Protein AF-A0A1Y1BSV7-F1 (afdb_monomer_lite)

Foldseek 3Di:
DLCVVFWDWAPWDDPDQQKIWTWIWGQDPVRDTWIFTWMDNPFKIWTFTDDPDVPPFAWAKGWIWIAGPLLQTFIKIKTKHKDQPDDQQWFWKFKAWQNRTLDTDGCVPQDCPDDDQFLDDPPDTDDPDDPVRVVVSNVPTGMGMDMGMDTDDPSSLVSLVVQDLPIQMWMWTGRPNGIDIGDSVRRNVRSNRSVSNNVVNVRSCVSSPDPDD

pLDDT: mean 82.7, std 18.07, range [36.09, 98.5]

Structure (mmCIF, N/CA/C/O backbone):
data_AF-A0A1Y1BSV7-F1
#
_entry.id   AF-A0A1Y1BSV7-F1
#
loop_
_atom_site.group_PDB
_atom_site.id
_atom_site.type_symbol
_atom_site.label_atom_id
_atom_site.label_alt_id
_atom_site.label_comp_id
_atom_site.label_asym_id
_atom_site.label_entity_id
_atom_site.label_seq_id
_atom_site.pdbx_PDB_ins_code
_atom_site.Cartn_x
_atom_site.Cartn_y
_atom_site.Cartn_z
_atom_site.occupancy
_atom_site.B_iso_or_equiv
_atom_site.auth_seq_id
_atom_site.auth_comp_id
_atom_site.auth_asym_id
_atom_site.auth_atom_id
_atom_site.pdbx_PDB_model_num
ATOM 1 N N . MET A 1 1 ? 16.080 -4.863 -21.102 1.00 67.88 1 MET A N 1
ATOM 2 C CA . MET A 1 1 ? 15.504 -4.634 -19.756 1.00 67.88 1 MET A CA 1
ATOM 3 C C . MET A 1 1 ? 14.123 -5.270 -19.684 1.00 67.88 1 MET A C 1
ATOM 5 O O . MET A 1 1 ? 13.277 -4.910 -20.490 1.00 67.88 1 MET A O 1
ATOM 9 N N . ALA A 1 2 ? 13.897 -6.235 -18.787 1.00 83.25 2 ALA A N 1
ATOM 10 C CA . ALA A 1 2 ? 12.604 -6.921 -18.652 1.00 83.25 2 ALA A CA 1
ATOM 11 C C . ALA A 1 2 ? 11.462 -5.963 -18.255 1.00 83.25 2 ALA A C 1
ATOM 13 O O . ALA A 1 2 ? 10.362 -6.080 -18.784 1.00 83.25 2 ALA A O 1
ATOM 14 N N . LEU A 1 3 ? 11.756 -4.943 -17.442 1.00 85.75 3 LEU A N 1
ATOM 15 C CA . LEU A 1 3 ? 10.797 -3.910 -17.038 1.00 85.75 3 LEU A CA 1
ATOM 16 C C . LEU A 1 3 ? 10.205 -3.130 -18.226 1.00 85.75 3 LEU A C 1
ATOM 18 O O . LEU A 1 3 ? 8.995 -2.948 -18.302 1.00 85.75 3 LEU A O 1
ATOM 22 N N . ALA A 1 4 ? 11.030 -2.753 -19.209 1.00 87.25 4 ALA A N 1
ATOM 23 C CA . ALA A 1 4 ? 10.582 -2.035 -20.409 1.00 87.25 4 ALA A CA 1
ATOM 24 C C . ALA A 1 4 ? 9.622 -2.853 -21.298 1.00 87.25 4 ALA A C 1
ATOM 26 O O . ALA A 1 4 ? 8.981 -2.296 -22.185 1.00 87.25 4 ALA A O 1
ATOM 27 N N . LYS A 1 5 ? 9.515 -4.175 -21.080 1.00 87.38 5 LYS A N 1
ATOM 28 C CA . LYS A 1 5 ? 8.542 -5.027 -21.781 1.00 87.38 5 LYS A CA 1
ATOM 29 C C . LYS A 1 5 ? 7.132 -4.900 -21.208 1.00 87.38 5 LYS A C 1
ATOM 31 O O . LYS A 1 5 ? 6.176 -5.168 -21.927 1.00 87.38 5 LYS A O 1
ATOM 36 N N . VAL A 1 6 ? 7.012 -4.537 -19.931 1.00 90.25 6 VAL A N 1
ATOM 37 C CA . VAL A 1 6 ? 5.733 -4.535 -19.204 1.00 90.25 6 VAL A CA 1
ATOM 38 C C . VAL A 1 6 ? 5.308 -3.155 -18.732 1.00 90.25 6 VAL A C 1
ATOM 40 O O . VAL A 1 6 ? 4.131 -2.980 -18.453 1.00 90.25 6 VAL A O 1
ATOM 43 N N . MET A 1 7 ? 6.222 -2.183 -18.682 1.00 93.31 7 MET A N 1
ATOM 44 C CA . MET A 1 7 ? 5.966 -0.820 -18.226 1.00 93.31 7 MET A CA 1
ATOM 45 C C . MET A 1 7 ? 6.265 0.192 -19.334 1.00 93.31 7 MET A C 1
ATOM 47 O O . MET A 1 7 ? 7.367 0.220 -19.884 1.00 93.31 7 MET A O 1
ATOM 51 N N . LYS A 1 8 ? 5.299 1.069 -19.611 1.00 94.38 8 LYS A N 1
ATOM 52 C CA . LYS A 1 8 ? 5.487 2.289 -20.403 1.00 94.38 8 LYS A CA 1
ATOM 53 C C . LYS A 1 8 ? 5.420 3.503 -19.494 1.00 94.38 8 LYS A C 1
ATOM 55 O O . LYS A 1 8 ? 4.577 3.565 -18.604 1.00 94.38 8 LYS A O 1
ATOM 60 N N . THR A 1 9 ? 6.286 4.477 -19.739 1.00 94.38 9 THR A N 1
ATOM 61 C CA . THR A 1 9 ? 6.304 5.737 -18.995 1.00 94.38 9 THR A CA 1
ATOM 62 C C . THR A 1 9 ? 5.713 6.861 -19.839 1.00 94.38 9 THR A C 1
ATOM 64 O O . THR A 1 9 ? 5.871 6.911 -21.059 1.00 94.38 9 THR A O 1
ATOM 67 N N . SER A 1 10 ? 4.994 7.770 -19.192 1.00 95.81 10 SER A N 1
ATOM 68 C CA . SER A 1 10 ? 4.472 8.989 -19.810 1.00 95.81 10 SER A CA 1
ATOM 69 C C . SER A 1 10 ? 4.395 10.111 -18.774 1.00 95.81 10 SER A C 1
ATOM 71 O O . SER A 1 10 ? 4.584 9.868 -17.586 1.00 95.81 10 SER A O 1
ATOM 73 N N . ARG A 1 11 ? 4.127 11.352 -19.205 1.00 93.25 11 ARG A N 1
ATOM 74 C CA . ARG A 1 11 ? 3.992 12.521 -18.305 1.00 93.25 11 ARG A CA 1
ATOM 75 C C . ARG A 1 11 ? 5.188 12.704 -17.355 1.00 93.25 11 ARG A C 1
ATOM 77 O O . ARG A 1 11 ? 5.009 13.013 -16.182 1.00 93.25 11 ARG A O 1
ATOM 84 N N . VAL A 1 12 ? 6.392 12.479 -17.874 1.00 95.94 12 VAL A N 1
ATOM 85 C CA . VAL A 1 12 ? 7.642 12.565 -17.115 1.00 95.94 12 VAL A CA 1
ATOM 86 C C . VAL A 1 12 ? 7.894 14.009 -16.683 1.00 95.94 12 VAL A C 1
ATOM 88 O O . VAL A 1 12 ? 7.791 14.931 -17.493 1.00 95.94 12 VAL A O 1
ATOM 91 N N . LYS A 1 13 ? 8.226 14.198 -15.408 1.00 95.12 13 LYS A N 1
ATOM 92 C CA . LYS A 1 13 ? 8.511 15.487 -14.789 1.00 95.12 13 LYS A CA 1
ATOM 93 C C . LYS A 1 13 ? 9.695 15.350 -13.836 1.00 95.12 13 LYS A C 1
ATOM 95 O O . LYS A 1 13 ? 9.599 14.656 -12.829 1.00 95.12 13 LYS A O 1
ATOM 100 N N . ASP A 1 14 ? 10.778 16.062 -14.124 1.00 94.06 14 ASP A N 1
ATOM 101 C CA . ASP A 1 14 ? 11.870 16.250 -13.169 1.00 94.06 14 ASP A CA 1
ATOM 102 C C . ASP A 1 14 ? 11.377 17.123 -12.002 1.00 94.06 14 ASP A C 1
ATOM 104 O O . ASP A 1 14 ? 10.794 18.195 -12.211 1.00 94.06 14 ASP A O 1
ATOM 108 N N . VAL A 1 15 ? 11.556 16.639 -10.774 1.00 91.31 15 VAL A N 1
ATOM 109 C CA . VAL A 1 15 ? 11.199 17.364 -9.544 1.00 91.31 15 VAL A CA 1
ATOM 110 C C . VAL A 1 15 ? 12.434 17.815 -8.752 1.00 91.31 15 VAL A C 1
ATOM 112 O O . VAL A 1 15 ? 12.301 18.351 -7.651 1.00 91.31 15 VAL A O 1
ATOM 115 N N . GLY A 1 16 ? 13.625 17.667 -9.338 1.00 90.50 16 GLY A N 1
ATOM 116 C CA . GLY A 1 16 ? 14.914 18.059 -8.785 1.00 90.50 16 GLY A CA 1
ATOM 117 C C . GLY A 1 16 ? 15.576 16.961 -7.950 1.00 90.50 16 GLY A C 1
ATOM 118 O O . GLY A 1 16 ? 14.964 15.961 -7.583 1.00 90.50 16 GLY A O 1
ATOM 119 N N . ARG A 1 17 ? 16.862 17.162 -7.624 1.00 90.38 17 ARG A N 1
ATOM 120 C CA . ARG A 1 17 ? 17.681 16.248 -6.792 1.00 90.38 17 ARG A CA 1
ATOM 121 C C . ARG A 1 17 ? 17.742 14.805 -7.317 1.00 90.38 17 ARG A C 1
ATOM 123 O O . ARG A 1 17 ? 17.808 13.869 -6.531 1.00 90.38 17 ARG A O 1
ATOM 130 N N . GLY A 1 18 ? 17.691 14.630 -8.638 1.00 90.06 18 GLY A N 1
ATOM 131 C CA . GLY A 1 18 ? 17.678 13.305 -9.266 1.00 90.06 18 GLY A CA 1
ATOM 132 C C . GLY A 1 18 ? 16.345 12.563 -9.139 1.00 90.06 18 GLY A C 1
ATOM 133 O O . GLY A 1 18 ? 16.272 11.395 -9.499 1.00 90.06 18 GLY A O 1
ATOM 134 N N . THR A 1 19 ? 15.287 13.220 -8.650 1.00 91.44 19 THR A N 1
ATOM 135 C CA . THR A 1 19 ? 13.955 12.625 -8.539 1.00 91.44 19 THR A CA 1
ATOM 136 C C . THR A 1 19 ? 13.099 12.968 -9.757 1.00 91.44 19 THR A C 1
ATOM 138 O O . THR A 1 19 ? 13.031 14.118 -10.186 1.00 91.44 19 THR A O 1
ATOM 141 N N . THR A 1 20 ? 12.401 11.975 -10.299 1.00 94.50 20 THR A N 1
ATOM 142 C CA . THR A 1 20 ? 11.507 12.113 -11.453 1.00 94.50 20 THR A CA 1
ATOM 143 C C . THR A 1 20 ? 10.141 11.515 -11.144 1.00 94.50 20 THR A C 1
ATOM 145 O O . THR A 1 20 ? 10.047 10.347 -10.773 1.00 94.50 20 THR A O 1
ATOM 148 N N . ASP A 1 21 ? 9.081 12.289 -11.357 1.00 93.56 21 ASP A N 1
ATOM 149 C CA . ASP A 1 21 ? 7.699 11.810 -11.316 1.00 93.56 21 ASP A CA 1
ATOM 150 C C . ASP A 1 21 ? 7.235 11.446 -12.735 1.00 93.56 21 ASP A C 1
ATOM 152 O O . ASP A 1 21 ? 7.573 12.124 -13.706 1.00 93.56 21 ASP A O 1
ATOM 156 N N . PHE A 1 22 ? 6.452 10.381 -12.886 1.00 94.94 22 PHE A N 1
ATOM 157 C CA . PHE A 1 22 ? 5.874 9.977 -14.168 1.00 94.94 22 PHE A CA 1
ATOM 158 C C . PHE A 1 22 ? 4.623 9.115 -13.975 1.00 94.94 22 PHE A C 1
ATOM 160 O O . PHE A 1 22 ? 4.323 8.637 -12.885 1.00 94.94 22 PHE A O 1
ATOM 167 N N . LEU A 1 23 ? 3.862 8.920 -15.047 1.00 94.50 23 LEU A N 1
ATOM 168 C CA . LEU A 1 23 ? 2.791 7.931 -15.108 1.00 94.50 23 LEU A CA 1
ATOM 169 C C . LEU A 1 23 ? 3.362 6.629 -15.676 1.00 94.50 23 LEU A C 1
ATOM 171 O O . LEU A 1 23 ? 3.856 6.617 -16.807 1.00 94.50 23 LEU A O 1
ATOM 175 N N . ALA A 1 24 ? 3.289 5.554 -14.898 1.00 94.62 24 ALA A N 1
ATOM 176 C CA . ALA A 1 24 ? 3.627 4.205 -15.322 1.00 94.62 24 ALA A CA 1
ATOM 177 C C . ALA A 1 24 ? 2.352 3.467 -15.739 1.00 94.62 24 ALA A C 1
ATOM 179 O O . ALA A 1 24 ? 1.442 3.291 -14.931 1.00 94.62 24 ALA A O 1
ATOM 180 N N . THR A 1 25 ? 2.299 3.019 -16.988 1.00 94.81 25 THR A N 1
ATOM 181 C CA . THR A 1 25 ? 1.230 2.159 -17.501 1.00 94.81 25 THR A CA 1
ATOM 182 C C . THR A 1 25 ? 1.790 0.764 -17.706 1.00 94.81 25 THR A C 1
ATOM 184 O O . THR A 1 25 ? 2.726 0.571 -18.488 1.00 94.81 25 THR A O 1
ATOM 187 N N . PHE A 1 26 ? 1.206 -0.208 -17.016 1.00 93.06 26 PHE A N 1
ATOM 188 C CA . PHE A 1 26 ? 1.542 -1.612 -17.155 1.00 93.06 26 PHE A CA 1
ATOM 189 C C . PHE A 1 26 ? 0.542 -2.317 -18.061 1.00 93.06 26 PHE A C 1
ATOM 191 O O . PHE A 1 26 ? -0.668 -2.124 -17.936 1.00 93.06 26 PHE A O 1
ATOM 198 N N . HIS A 1 27 ? 1.057 -3.154 -18.955 1.00 86.38 27 HIS A N 1
ATOM 199 C CA . HIS A 1 27 ? 0.239 -4.026 -19.788 1.00 86.38 27 HIS A CA 1
ATOM 200 C C . HIS A 1 27 ? 0.304 -5.439 -19.215 1.00 86.38 27 HIS A C 1
ATOM 202 O O . HIS A 1 27 ? 1.364 -6.070 -19.222 1.00 86.38 27 HIS A O 1
ATOM 208 N N . ASP A 1 28 ? -0.817 -5.931 -18.690 1.00 73.94 28 ASP A N 1
ATOM 209 C CA . ASP A 1 28 ? -0.912 -7.337 -18.313 1.00 73.94 28 ASP A CA 1
ATOM 210 C C . ASP A 1 28 ? -1.061 -8.240 -19.556 1.00 73.94 28 ASP A C 1
ATOM 212 O O . ASP A 1 28 ? -1.258 -7.779 -20.682 1.00 73.94 28 ASP A O 1
ATOM 216 N N . LEU A 1 29 ? -0.997 -9.560 -19.354 1.00 59.72 29 LEU A N 1
ATOM 217 C CA . LEU A 1 29 ? -1.187 -10.550 -20.427 1.00 59.72 29 LEU A CA 1
ATOM 218 C C . LEU A 1 29 ? -2.594 -10.511 -21.054 1.00 59.72 29 LEU A C 1
ATOM 220 O O . LEU A 1 29 ? -2.818 -11.126 -22.093 1.00 59.72 29 LEU A O 1
ATOM 224 N N . LYS A 1 30 ? -3.548 -9.824 -20.418 1.00 73.38 30 LYS A N 1
ATOM 225 C CA . LYS A 1 30 ? -4.936 -9.680 -20.863 1.00 73.38 30 LYS A CA 1
ATOM 226 C C . LYS A 1 30 ? -5.195 -8.316 -21.520 1.00 73.38 30 LYS A C 1
ATOM 228 O O . LYS A 1 30 ? -6.351 -7.996 -21.778 1.00 73.38 30 LYS A O 1
ATOM 233 N N . ASN A 1 31 ? -4.152 -7.526 -21.804 1.00 67.19 31 ASN A N 1
ATOM 234 C CA . ASN A 1 31 ? -4.232 -6.164 -22.348 1.00 67.19 31 ASN A CA 1
ATOM 235 C C . ASN A 1 31 ? -5.046 -5.176 -21.490 1.00 67.19 31 ASN A C 1
ATOM 237 O O . ASN A 1 31 ? -5.561 -4.179 -21.999 1.00 67.19 31 ASN A O 1
ATOM 241 N N . THR A 1 32 ? -5.150 -5.417 -20.184 1.00 81.06 32 THR A N 1
ATOM 242 C CA . THR A 1 32 ? -5.706 -4.441 -19.246 1.00 81.06 32 THR A CA 1
ATOM 243 C C . THR A 1 32 ? -4.605 -3.464 -18.854 1.00 81.06 32 THR A C 1
ATOM 245 O O . THR A 1 32 ? -3.539 -3.872 -18.393 1.00 81.06 32 THR A O 1
ATOM 248 N N . ASN A 1 33 ? -4.862 -2.167 -19.028 1.00 89.06 33 ASN A N 1
ATOM 249 C CA . ASN A 1 33 ? -3.944 -1.130 -18.569 1.00 89.06 33 ASN A CA 1
ATOM 250 C C . ASN A 1 33 ? -4.069 -0.972 -17.050 1.00 89.06 33 ASN A C 1
ATOM 252 O O . ASN A 1 33 ? -5.143 -0.646 -16.531 1.00 89.06 33 ASN A O 1
ATOM 256 N N . LEU A 1 34 ? -2.964 -1.194 -16.344 1.00 92.25 34 LEU A N 1
ATOM 257 C CA . LEU A 1 34 ? -2.826 -0.867 -14.930 1.00 92.25 34 LEU A CA 1
ATOM 258 C C . LEU A 1 34 ? -1.974 0.393 -14.830 1.00 92.25 34 LEU A C 1
ATOM 260 O O . LEU A 1 34 ? -0.797 0.371 -15.168 1.00 92.25 34 LEU A O 1
ATOM 264 N N . ASP A 1 35 ? -2.569 1.491 -14.383 1.00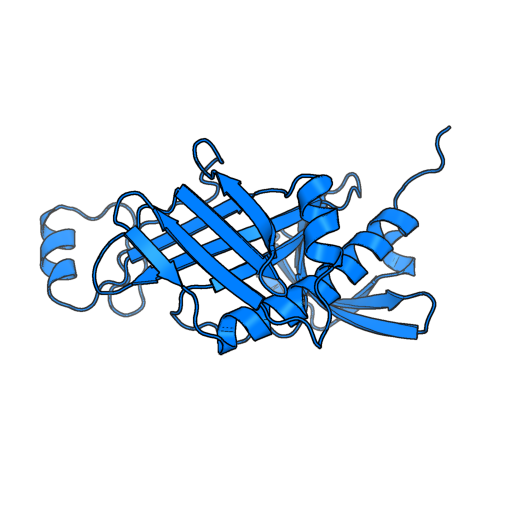 93.19 35 ASP A N 1
ATOM 265 C CA . ASP A 1 35 ? -1.858 2.756 -14.227 1.00 93.19 35 ASP A CA 1
ATOM 266 C C . ASP A 1 35 ? -1.420 2.968 -12.774 1.00 93.19 35 ASP A C 1
ATOM 268 O O . ASP A 1 35 ? -2.185 2.720 -11.832 1.00 93.19 35 ASP A O 1
ATOM 272 N N . ALA A 1 36 ? -0.201 3.475 -12.606 1.00 93.94 36 ALA A N 1
ATOM 273 C CA . ALA A 1 36 ? 0.345 3.930 -11.337 1.00 93.94 36 ALA A CA 1
ATOM 274 C C . ALA A 1 36 ? 1.064 5.270 -11.506 1.00 93.94 36 ALA A C 1
ATOM 276 O O . ALA A 1 36 ? 1.804 5.484 -12.471 1.00 93.94 36 ALA A O 1
ATOM 277 N N . PHE A 1 37 ? 0.887 6.165 -10.537 1.00 93.62 37 PHE A N 1
ATOM 278 C CA . PHE A 1 37 ? 1.803 7.291 -10.387 1.00 93.62 37 PHE A CA 1
ATOM 279 C C . PHE A 1 37 ? 3.117 6.750 -9.856 1.00 93.62 37 PHE A C 1
ATOM 281 O O . PHE A 1 37 ? 3.147 6.044 -8.852 1.00 93.62 37 PHE A O 1
ATOM 288 N N . ALA A 1 38 ? 4.193 7.076 -10.549 1.00 93.25 38 ALA A N 1
ATOM 289 C CA . ALA A 1 38 ? 5.512 6.578 -10.255 1.00 93.25 38 ALA A CA 1
ATOM 290 C C . ALA A 1 38 ? 6.439 7.730 -9.886 1.00 93.25 38 ALA A C 1
ATOM 292 O O . ALA A 1 38 ? 6.405 8.794 -10.507 1.00 93.25 38 ALA A O 1
ATOM 293 N N . ARG A 1 39 ? 7.292 7.490 -8.895 1.00 94.00 39 ARG A N 1
ATOM 294 C CA . ARG A 1 39 ? 8.439 8.335 -8.572 1.00 94.00 39 ARG A CA 1
ATOM 295 C C . ARG A 1 39 ? 9.702 7.500 -8.648 1.00 94.00 39 ARG A C 1
ATOM 297 O O . ARG A 1 39 ? 9.754 6.439 -8.042 1.00 94.00 39 ARG A O 1
ATOM 304 N N . TYR A 1 40 ? 10.712 7.984 -9.354 1.00 92.88 40 TYR A N 1
ATOM 305 C CA . TYR A 1 40 ? 12.063 7.436 -9.313 1.00 92.88 40 TYR A CA 1
ATOM 306 C C . TYR A 1 40 ? 12.971 8.417 -8.585 1.00 92.88 40 TYR A C 1
ATOM 308 O O . TYR A 1 40 ? 12.995 9.587 -8.954 1.00 92.88 40 TYR A O 1
ATOM 316 N N . ASP A 1 41 ? 13.684 7.968 -7.559 1.00 91.12 41 ASP A N 1
ATOM 317 C CA . ASP A 1 41 ? 14.576 8.803 -6.736 1.00 91.12 41 ASP A CA 1
ATOM 318 C C . ASP A 1 41 ? 16.071 8.613 -7.057 1.00 91.12 41 ASP A C 1
ATOM 320 O O . ASP A 1 41 ? 16.934 9.098 -6.327 1.00 91.12 41 ASP A O 1
ATOM 324 N N . GLY A 1 42 ? 16.377 7.914 -8.154 1.00 89.38 42 GLY A N 1
ATOM 325 C CA . GLY A 1 42 ? 17.734 7.525 -8.533 1.00 89.38 42 GLY A CA 1
ATOM 326 C C . GLY A 1 42 ? 18.106 6.097 -8.129 1.00 89.38 42 GLY A C 1
ATOM 327 O O . GLY A 1 42 ? 19.089 5.586 -8.654 1.00 89.38 42 GLY A O 1
ATOM 328 N N . LEU A 1 43 ? 17.329 5.449 -7.251 1.00 89.00 43 LEU A N 1
ATOM 329 C CA . LEU A 1 43 ? 17.585 4.080 -6.772 1.00 89.00 43 LEU A CA 1
ATOM 330 C C . LEU A 1 43 ? 16.334 3.191 -6.765 1.00 89.00 43 LEU A C 1
ATOM 332 O O . LEU A 1 43 ? 16.420 1.974 -6.922 1.00 89.00 43 LEU A O 1
ATOM 336 N N . THR A 1 44 ? 15.163 3.783 -6.533 1.00 89.94 44 THR A N 1
ATOM 337 C CA . THR A 1 44 ? 13.908 3.057 -6.331 1.00 89.94 44 THR A CA 1
ATOM 338 C C . THR A 1 44 ? 12.789 3.684 -7.142 1.00 89.94 44 THR A C 1
ATOM 340 O O . THR A 1 44 ? 12.594 4.900 -7.145 1.00 89.94 44 THR A O 1
ATOM 343 N N . TYR A 1 45 ? 12.014 2.836 -7.812 1.00 92.69 45 TYR A N 1
ATOM 344 C CA . TYR A 1 45 ? 10.720 3.198 -8.367 1.00 92.69 45 TYR A CA 1
ATOM 345 C C . TYR A 1 45 ? 9.631 2.965 -7.323 1.00 92.69 45 TYR A C 1
ATOM 347 O O . TYR A 1 45 ? 9.393 1.836 -6.906 1.00 92.69 45 TYR A O 1
ATOM 355 N N . TRP A 1 46 ? 8.936 4.026 -6.940 1.00 93.50 46 TRP A N 1
ATOM 356 C CA . TRP A 1 46 ? 7.789 4.004 -6.040 1.00 93.50 46 TRP A CA 1
ATOM 357 C C . TRP A 1 46 ? 6.511 4.108 -6.862 1.00 93.50 46 TRP A C 1
ATOM 359 O O . TRP A 1 46 ? 6.218 5.170 -7.409 1.00 93.50 46 TRP A O 1
ATOM 369 N N . LEU A 1 47 ? 5.773 3.007 -6.986 1.00 94.12 47 LEU A N 1
ATOM 370 C CA . LEU A 1 47 ? 4.589 2.886 -7.836 1.00 94.12 47 LEU A CA 1
ATOM 371 C C . LEU A 1 47 ? 3.321 2.909 -6.972 1.00 94.12 47 LEU A C 1
ATOM 373 O O . LEU A 1 47 ? 2.981 1.911 -6.337 1.00 94.12 47 LEU A O 1
ATOM 377 N N . THR A 1 48 ? 2.609 4.035 -6.956 1.00 93.38 48 THR A N 1
ATOM 378 C CA . THR A 1 48 ? 1.318 4.187 -6.269 1.00 93.38 48 THR A CA 1
ATOM 379 C C . THR A 1 48 ? 0.176 3.914 -7.259 1.00 93.38 48 THR A C 1
ATOM 381 O O . THR A 1 48 ? -0.007 4.698 -8.200 1.00 93.38 48 THR A O 1
ATOM 384 N N . PRO A 1 49 ? -0.587 2.817 -7.106 1.00 91.75 49 PRO A N 1
ATOM 385 C CA . PRO A 1 49 ? -1.646 2.446 -8.043 1.00 91.75 49 PRO A CA 1
ATOM 386 C C . PRO A 1 49 ? -2.815 3.438 -8.044 1.00 91.75 49 PRO A C 1
ATOM 388 O O . PRO A 1 49 ? -3.227 3.928 -6.999 1.00 91.75 49 PRO A O 1
ATOM 391 N N . GLY A 1 50 ? -3.420 3.664 -9.214 1.00 81.06 50 GLY A N 1
ATOM 392 C CA . GLY A 1 50 ? -4.640 4.472 -9.331 1.00 81.06 50 GLY A CA 1
ATOM 393 C C . GLY A 1 50 ? -4.402 5.985 -9.341 1.00 81.06 50 GLY A C 1
ATOM 394 O O . GLY A 1 50 ? -3.276 6.461 -9.423 1.00 81.06 50 GLY A O 1
ATOM 395 N N . ALA A 1 51 ? -5.484 6.769 -9.334 1.00 61.09 51 ALA A N 1
ATOM 396 C CA . ALA A 1 51 ? -5.377 8.217 -9.217 1.00 61.09 51 ALA A CA 1
ATOM 397 C C . ALA A 1 51 ? -5.009 8.560 -7.778 1.00 61.09 51 ALA A C 1
ATOM 399 O O . ALA A 1 51 ? -5.775 8.208 -6.886 1.00 61.09 51 ALA A O 1
ATOM 400 N N . ARG A 1 52 ? -3.910 9.301 -7.549 1.00 59.78 52 ARG A N 1
ATOM 401 C CA . ARG A 1 52 ? -3.767 10.048 -6.294 1.00 59.78 52 ARG A CA 1
ATOM 402 C C . ARG A 1 52 ? -4.978 10.971 -6.212 1.00 59.78 52 ARG A C 1
ATOM 404 O O . ARG A 1 52 ? -4.978 12.068 -6.776 1.00 59.78 52 ARG A O 1
ATOM 411 N N . SER A 1 53 ? -6.035 10.504 -5.546 1.00 51.50 53 SER A N 1
ATOM 412 C CA . SER A 1 53 ? -7.039 11.380 -4.970 1.00 51.50 53 SER A CA 1
ATOM 413 C C . SER A 1 53 ? -6.237 12.479 -4.293 1.00 51.50 53 SER A C 1
ATOM 415 O O . SER A 1 53 ? -5.218 12.192 -3.659 1.00 51.50 53 SER A O 1
ATOM 417 N N . LYS A 1 54 ? -6.616 13.742 -4.494 1.00 51.78 54 LYS A N 1
ATOM 418 C CA . LYS A 1 54 ? -6.082 14.831 -3.680 1.00 51.78 54 LYS A CA 1
ATOM 419 C C . LYS A 1 54 ? -6.534 14.541 -2.249 1.00 51.78 54 LYS A C 1
ATOM 421 O O . LYS A 1 54 ? -7.542 15.078 -1.803 1.00 51.78 54 LYS A O 1
ATOM 426 N N . GLN A 1 55 ? -5.829 13.638 -1.573 1.00 54.69 55 GLN A N 1
ATOM 427 C CA . GLN A 1 55 ? -5.948 13.310 -0.166 1.00 54.69 55 GLN A CA 1
ATOM 428 C C . GLN A 1 55 ? -5.309 14.467 0.581 1.00 54.69 55 GLN A C 1
ATOM 430 O O . GLN A 1 55 ? -4.244 14.397 1.190 1.00 54.69 55 GLN A O 1
ATOM 435 N N . ASN A 1 56 ? -5.950 15.611 0.412 1.00 51.72 56 ASN A N 1
ATOM 436 C CA . ASN A 1 56 ? -5.720 16.747 1.240 1.00 51.72 56 ASN A CA 1
ATOM 437 C C . ASN A 1 56 ? -6.344 16.359 2.581 1.00 51.72 56 ASN A C 1
ATOM 439 O O . ASN A 1 56 ? -7.553 16.413 2.746 1.00 51.72 56 ASN A O 1
ATOM 443 N N . GLU A 1 57 ? -5.473 16.012 3.524 1.00 58.31 57 GLU A N 1
ATOM 444 C CA . GLU A 1 57 ? -5.691 16.216 4.961 1.00 58.31 57 GLU A CA 1
ATOM 445 C C . GLU A 1 57 ? -6.373 15.115 5.791 1.00 58.31 57 GLU A C 1
ATOM 447 O O . GLU A 1 57 ? -6.520 15.324 6.994 1.00 58.31 57 GLU A O 1
ATOM 452 N N . GLU A 1 58 ? -6.689 13.942 5.239 1.00 76.62 58 GLU A N 1
ATOM 453 C CA . GLU A 1 58 ? -7.398 12.874 5.975 1.00 76.62 58 GLU A CA 1
ATOM 454 C C . GLU A 1 58 ? -6.506 11.658 6.281 1.00 76.62 58 GLU A C 1
ATOM 456 O O . GLU A 1 58 ? -5.480 11.456 5.635 1.00 76.62 58 GLU A O 1
ATOM 461 N N . SER A 1 59 ? -6.879 10.881 7.305 1.00 88.25 59 SER A N 1
ATOM 462 C CA . SER A 1 59 ? -6.209 9.619 7.654 1.00 88.25 59 SER A CA 1
ATOM 463 C C . SER A 1 59 ? -6.512 8.553 6.596 1.00 88.25 59 SER A C 1
ATOM 465 O O . SER A 1 59 ? -7.652 8.451 6.150 1.00 88.25 59 SER A O 1
ATOM 467 N N . TYR A 1 60 ? -5.531 7.740 6.215 1.00 91.25 60 TYR A N 1
ATOM 468 C CA . TYR A 1 60 ? -5.678 6.717 5.176 1.00 91.25 60 TYR A CA 1
ATOM 469 C C . TYR A 1 60 ? -4.769 5.507 5.418 1.00 91.25 60 TYR A C 1
ATOM 471 O O . TYR A 1 60 ? -3.933 5.487 6.319 1.00 91.25 60 TYR A O 1
ATOM 479 N N . LEU A 1 61 ? -4.919 4.492 4.570 1.00 93.38 61 LEU A N 1
ATOM 480 C CA . LEU A 1 61 ? -3.954 3.415 4.387 1.00 93.38 61 LEU A CA 1
ATOM 481 C C . LEU A 1 61 ? -3.650 3.325 2.893 1.00 93.38 61 LEU A C 1
ATOM 483 O O . LEU A 1 61 ? -4.580 3.179 2.107 1.00 93.38 61 LEU A O 1
ATOM 487 N N . HIS A 1 62 ? -2.374 3.427 2.524 1.00 92.88 62 HIS A N 1
ATOM 488 C CA . HIS A 1 62 ? -1.910 3.318 1.138 1.00 92.88 62 HIS A CA 1
ATOM 489 C C . HIS A 1 62 ? -1.210 2.005 0.876 1.00 92.88 62 HIS A C 1
ATOM 491 O O . HIS A 1 62 ? -0.575 1.438 1.765 1.00 92.88 62 HIS A O 1
ATOM 497 N N . ILE A 1 63 ? -1.237 1.588 -0.386 1.00 94.62 63 ILE A N 1
ATOM 498 C CA . ILE A 1 63 ? -0.362 0.542 -0.907 1.00 94.62 63 ILE A CA 1
ATOM 499 C C . ILE A 1 63 ? 0.537 1.110 -2.007 1.00 94.62 63 ILE A C 1
ATOM 501 O O . ILE A 1 63 ? 0.106 1.857 -2.884 1.00 94.62 63 ILE A O 1
ATOM 505 N N . THR A 1 64 ? 1.815 0.759 -1.964 1.00 94.38 64 THR A N 1
ATOM 506 C CA . THR A 1 64 ? 2.808 1.136 -2.974 1.00 94.38 64 THR A CA 1
ATOM 507 C C . THR A 1 64 ? 3.612 -0.097 -3.353 1.00 94.38 64 THR A C 1
ATOM 509 O O . THR A 1 64 ? 3.905 -0.940 -2.509 1.00 94.38 64 THR A O 1
ATOM 512 N N . VAL A 1 65 ? 3.980 -0.213 -4.626 1.00 95.88 65 VAL A N 1
ATOM 513 C CA . VAL A 1 65 ? 4.964 -1.203 -5.072 1.00 95.88 65 VAL A CA 1
ATOM 514 C C . VAL A 1 65 ? 6.296 -0.487 -5.235 1.00 95.88 65 VAL A C 1
ATOM 516 O O . VAL A 1 65 ? 6.426 0.397 -6.079 1.00 95.88 65 VAL A O 1
ATOM 519 N N . ALA A 1 66 ? 7.270 -0.840 -4.404 1.00 94.00 66 ALA A N 1
ATOM 520 C CA . ALA A 1 66 ? 8.642 -0.379 -4.533 1.00 94.00 66 ALA A CA 1
ATOM 521 C C . ALA A 1 66 ? 9.416 -1.347 -5.433 1.00 94.00 66 ALA A C 1
ATOM 523 O O . ALA A 1 66 ? 9.285 -2.561 -5.301 1.00 94.00 66 ALA A O 1
ATOM 524 N N . LEU A 1 67 ? 10.215 -0.823 -6.352 1.00 92.81 67 LEU A N 1
ATOM 525 C CA . LEU A 1 67 ? 11.101 -1.610 -7.199 1.00 92.81 67 LEU A CA 1
ATOM 526 C C . LEU A 1 67 ? 12.490 -0.982 -7.158 1.00 92.81 67 LEU A C 1
ATOM 528 O O . LEU A 1 67 ? 12.708 0.088 -7.725 1.00 92.81 67 LEU A O 1
ATOM 532 N N . THR A 1 68 ? 13.402 -1.642 -6.459 1.00 87.75 68 THR A N 1
ATOM 533 C CA . THR A 1 68 ? 14.813 -1.263 -6.338 1.00 87.75 68 THR A CA 1
ATOM 534 C C . THR A 1 68 ? 15.599 -1.634 -7.598 1.00 87.75 68 THR A C 1
ATOM 536 O O . THR A 1 68 ? 15.107 -2.361 -8.465 1.00 87.75 68 THR A O 1
ATOM 539 N N . ASP A 1 69 ? 16.831 -1.134 -7.723 1.00 75.81 69 ASP A N 1
ATOM 540 C CA . ASP A 1 69 ? 17.702 -1.389 -8.885 1.00 75.81 69 ASP A CA 1
ATOM 541 C C . ASP A 1 69 ? 18.037 -2.877 -9.118 1.00 75.81 69 ASP A C 1
ATOM 543 O O . ASP A 1 69 ? 18.332 -3.281 -10.245 1.00 75.81 69 ASP A O 1
ATOM 547 N N . ASP A 1 70 ? 17.946 -3.719 -8.085 1.00 77.44 70 ASP A N 1
ATOM 548 C CA . ASP A 1 70 ? 18.045 -5.183 -8.202 1.00 77.44 70 ASP A CA 1
ATOM 549 C C . ASP A 1 70 ? 16.802 -5.831 -8.849 1.00 77.44 70 ASP A C 1
ATOM 551 O O . ASP A 1 70 ? 16.794 -7.031 -9.135 1.00 77.44 70 ASP A O 1
ATOM 555 N N . LEU A 1 71 ? 15.791 -5.014 -9.158 1.00 78.31 71 LEU A N 1
ATOM 556 C CA . LEU A 1 71 ? 14.544 -5.358 -9.824 1.00 78.31 71 LEU A CA 1
ATOM 557 C C . LEU A 1 71 ? 13.673 -6.346 -9.037 1.00 78.31 71 LEU A C 1
ATOM 559 O O . LEU A 1 71 ? 12.857 -7.048 -9.642 1.00 78.31 71 LEU A O 1
ATOM 563 N N . PHE A 1 72 ? 13.798 -6.385 -7.708 1.00 86.81 72 PHE A N 1
ATOM 564 C CA . PHE A 1 72 ? 12.887 -7.159 -6.872 1.00 86.81 72 PHE A CA 1
ATOM 565 C C . PHE A 1 72 ? 11.714 -6.285 -6.399 1.00 86.81 72 PHE A C 1
ATOM 567 O O . PHE A 1 72 ? 11.922 -5.322 -5.657 1.00 86.81 72 PHE A O 1
ATOM 574 N N . PRO A 1 73 ? 10.470 -6.562 -6.832 1.00 93.62 73 PRO A N 1
ATOM 575 C CA . PRO A 1 73 ? 9.334 -5.785 -6.371 1.00 93.62 73 PRO A CA 1
ATOM 576 C C . PRO A 1 73 ? 9.066 -6.085 -4.893 1.00 93.62 73 PRO A C 1
ATOM 578 O O . PRO A 1 73 ? 9.024 -7.240 -4.472 1.00 93.62 73 PRO A O 1
ATOM 581 N N . SER A 1 74 ? 8.822 -5.034 -4.120 1.00 93.81 74 SER A N 1
ATOM 582 C CA . SER A 1 74 ? 8.395 -5.087 -2.724 1.00 93.81 74 SER A CA 1
ATOM 583 C C . SER A 1 74 ? 7.043 -4.402 -2.587 1.00 93.81 74 SER A C 1
ATOM 585 O O . SER A 1 74 ? 6.863 -3.263 -3.018 1.00 93.81 74 SER A O 1
ATOM 587 N N . LEU A 1 75 ? 6.077 -5.093 -1.986 1.00 94.94 75 LEU A N 1
ATOM 588 C CA . LEU A 1 75 ? 4.809 -4.483 -1.609 1.00 94.94 75 LEU A CA 1
ATOM 589 C C . LEU A 1 75 ? 5.015 -3.704 -0.308 1.00 94.94 75 LEU A C 1
ATOM 591 O O . LEU A 1 75 ? 5.619 -4.218 0.630 1.00 94.94 75 LEU A O 1
ATOM 595 N N . MET A 1 76 ? 4.522 -2.476 -0.253 1.00 95.00 76 MET A N 1
ATOM 596 C CA . MET A 1 76 ? 4.634 -1.594 0.903 1.00 95.00 76 MET A CA 1
ATOM 597 C C . MET A 1 76 ? 3.248 -1.082 1.275 1.00 95.00 76 MET A C 1
ATOM 599 O O . MET A 1 76 ? 2.465 -0.715 0.398 1.00 95.00 76 MET A O 1
ATOM 603 N N . LEU A 1 77 ? 2.962 -1.029 2.569 1.00 94.44 77 LEU A N 1
ATOM 604 C CA . LEU A 1 77 ? 1.763 -0.423 3.132 1.00 94.44 77 LEU A CA 1
ATOM 605 C C . LEU A 1 77 ? 2.149 0.785 3.969 1.00 94.44 77 LEU A C 1
ATOM 607 O O . LEU A 1 77 ? 3.146 0.748 4.691 1.00 94.44 77 LEU A O 1
ATOM 611 N N . GLU A 1 78 ? 1.344 1.836 3.879 1.00 92.62 78 GLU A N 1
ATOM 612 C CA . GLU A 1 78 ? 1.572 3.094 4.579 1.00 92.62 78 GLU A CA 1
ATOM 613 C C . GLU A 1 78 ? 0.283 3.584 5.247 1.00 92.62 78 GLU A C 1
ATOM 615 O O . GLU A 1 78 ? -0.513 4.289 4.621 1.00 92.62 78 GLU A O 1
ATOM 620 N N . PRO A 1 79 ? 0.016 3.185 6.501 1.00 93.06 79 PRO A N 1
ATOM 621 C CA . PRO A 1 79 ? -0.977 3.860 7.320 1.00 93.06 79 PRO A CA 1
ATOM 622 C C . PRO A 1 79 ? -0.529 5.294 7.610 1.00 93.06 79 PRO A C 1
ATOM 624 O O . PRO A 1 79 ? 0.601 5.533 8.043 1.00 93.06 79 PRO A O 1
ATOM 627 N N . HIS A 1 80 ? -1.447 6.235 7.423 1.00 90.06 80 HIS A N 1
ATOM 628 C CA . HIS A 1 80 ? -1.295 7.642 7.765 1.00 90.06 80 HIS A CA 1
ATOM 629 C C . HIS A 1 80 ? -2.459 8.068 8.647 1.00 90.06 80 HIS A C 1
ATOM 631 O O . HIS A 1 80 ? -3.623 7.926 8.284 1.00 90.06 80 HIS A O 1
ATOM 637 N N . TYR A 1 81 ? -2.144 8.611 9.812 1.00 88.44 81 TYR A N 1
ATOM 638 C CA . TYR A 1 81 ? -3.102 9.247 10.694 1.00 88.44 81 TYR A CA 1
ATOM 639 C C . TYR A 1 81 ? -2.880 10.755 10.687 1.00 88.44 81 TYR A C 1
ATOM 641 O O . TYR A 1 81 ? -1.754 11.236 10.839 1.00 88.44 81 TYR A O 1
ATOM 649 N N . ARG A 1 82 ? -3.967 11.513 10.546 1.00 84.88 82 ARG A N 1
ATOM 650 C CA . ARG A 1 82 ? -3.953 12.969 10.652 1.00 84.88 82 ARG A CA 1
ATOM 651 C C . ARG A 1 82 ? -5.152 13.468 11.444 1.00 84.88 82 ARG A C 1
ATOM 653 O O . ARG A 1 82 ? -6.291 13.155 11.107 1.00 84.88 82 ARG A O 1
ATOM 660 N N . SER A 1 83 ? -4.906 14.283 12.470 1.00 81.31 83 SER A N 1
ATOM 661 C CA . SER A 1 83 ? -5.971 14.823 13.323 1.00 81.31 83 SER A CA 1
ATOM 662 C C . SER A 1 83 ? -5.634 16.184 13.906 1.00 81.31 83 SER A C 1
ATOM 664 O O . SER A 1 83 ? -4.493 16.454 14.269 1.00 81.31 83 SER A O 1
ATOM 666 N N . LYS A 1 84 ? -6.656 17.039 14.029 1.00 77.19 84 LYS A N 1
ATOM 667 C CA . LYS A 1 84 ? -6.579 18.321 14.750 1.00 77.19 84 LYS A CA 1
ATOM 668 C C . LYS A 1 84 ? -6.782 18.179 16.263 1.00 77.19 84 LYS A C 1
ATOM 670 O O . LYS A 1 84 ? -6.590 19.144 16.991 1.00 77.19 84 LYS A O 1
ATOM 675 N N . GLN A 1 85 ? -7.237 17.012 16.716 1.00 73.38 85 GLN A N 1
ATOM 676 C CA . GLN A 1 85 ? -7.704 16.773 18.086 1.00 73.38 85 GLN A CA 1
ATOM 677 C C . GLN A 1 85 ? -6.671 16.041 18.955 1.00 73.38 85 GLN A C 1
ATOM 679 O O . GLN A 1 85 ? -6.923 15.838 20.138 1.00 73.38 85 GLN A O 1
ATOM 684 N N . GLY A 1 86 ? -5.518 15.664 18.395 1.00 72.31 86 GLY A N 1
ATOM 685 C CA . GLY A 1 86 ? -4.430 15.028 19.135 1.00 72.31 86 GLY A CA 1
ATOM 686 C C . GLY A 1 86 ? -3.717 13.931 18.349 1.00 72.31 86 GLY A C 1
ATOM 687 O O . GLY A 1 86 ? -4.058 13.639 17.201 1.00 72.31 86 GLY A O 1
ATOM 688 N N . GLU A 1 87 ? -2.715 13.342 18.992 1.00 79.12 87 GLU A N 1
ATOM 689 C CA . GLU A 1 87 ? -1.892 12.247 18.470 1.00 79.12 87 GLU A CA 1
ATOM 690 C C . GLU A 1 87 ? -2.583 10.901 18.711 1.00 79.12 87 GLU A C 1
ATOM 692 O O . GLU A 1 87 ? -3.174 10.693 19.773 1.00 79.12 87 GLU A O 1
ATOM 697 N N . LEU A 1 88 ? -2.488 9.978 17.753 1.00 81.88 88 LEU A N 1
ATOM 698 C CA . LEU A 1 88 ? -2.903 8.586 17.950 1.00 81.88 88 LEU A CA 1
ATOM 699 C C . LEU A 1 88 ? -1.751 7.775 18.556 1.00 81.88 88 LEU A C 1
ATOM 701 O O . LEU A 1 88 ? -2.007 6.855 19.333 1.00 81.88 88 LEU A O 1
ATOM 705 N N . LEU A 1 89 ? -0.502 8.148 18.244 1.00 84.94 89 LEU A N 1
ATOM 706 C CA . LEU A 1 89 ? 0.705 7.354 18.493 1.00 84.94 89 LEU A CA 1
ATOM 707 C C . LEU A 1 89 ? 0.588 5.987 17.814 1.00 84.94 89 LEU A C 1
ATOM 709 O O . LEU A 1 89 ? 0.581 4.940 18.466 1.00 84.94 89 LEU A O 1
ATOM 713 N N . LEU A 1 90 ? 0.437 6.032 16.489 1.00 88.81 90 LEU A N 1
ATOM 714 C CA . LEU A 1 90 ? 0.133 4.911 15.607 1.00 88.81 90 LEU A CA 1
ATOM 715 C C . LEU A 1 90 ? 1.094 3.738 15.848 1.00 88.81 90 LEU A C 1
ATOM 717 O O . LEU A 1 90 ? 2.299 3.808 15.569 1.00 88.81 90 LEU A O 1
ATOM 721 N N . ASN A 1 91 ? 0.548 2.628 16.329 1.00 94.25 91 ASN A N 1
ATOM 722 C CA . ASN A 1 91 ? 1.299 1.416 16.638 1.00 94.25 91 ASN A CA 1
ATOM 723 C C . ASN A 1 91 ? 0.673 0.152 16.046 1.00 94.25 91 ASN A C 1
ATOM 725 O O . ASN A 1 91 ? 1.323 -0.881 16.085 1.00 94.25 91 ASN A O 1
ATOM 729 N N . HIS A 1 92 ? -0.518 0.227 15.454 1.00 96.38 92 HIS A N 1
ATOM 730 C CA . HIS A 1 92 ? -1.190 -0.940 14.906 1.00 96.38 92 HIS A CA 1
ATOM 731 C C . HIS A 1 92 ? -2.083 -0.577 13.719 1.00 96.38 92 HIS A C 1
ATOM 733 O O . HIS A 1 92 ? -2.643 0.522 13.650 1.00 96.38 92 HIS A O 1
ATOM 739 N N . VAL A 1 93 ? -2.236 -1.510 12.784 1.00 97.38 93 VAL A N 1
ATOM 740 C CA . VAL A 1 93 ? -3.193 -1.399 11.681 1.00 97.38 93 VAL A CA 1
ATOM 741 C C . VAL A 1 93 ? -3.888 -2.734 11.459 1.00 97.38 93 VAL A C 1
ATOM 743 O O . VAL A 1 93 ? -3.240 -3.777 11.378 1.00 97.38 93 VAL A O 1
ATOM 746 N N . THR A 1 94 ? -5.209 -2.683 11.314 1.00 98.31 94 THR A N 1
ATOM 747 C CA . THR A 1 94 ? -6.035 -3.856 11.024 1.00 98.31 94 THR A CA 1
ATOM 748 C C . THR A 1 94 ? -6.899 -3.583 9.798 1.00 98.31 94 THR A C 1
ATOM 750 O O . THR A 1 94 ? -7.580 -2.557 9.714 1.00 98.31 94 THR A O 1
ATOM 753 N N . VAL A 1 95 ? -6.911 -4.522 8.854 1.00 98.38 95 VAL A N 1
ATOM 754 C CA . VAL A 1 95 ? -7.840 -4.547 7.719 1.00 98.38 95 VAL A CA 1
ATOM 755 C C . VAL A 1 95 ? -8.753 -5.750 7.879 1.00 98.38 95 VAL A C 1
ATOM 757 O O . VAL A 1 95 ? -8.299 -6.895 7.917 1.00 98.38 95 VAL A O 1
ATOM 760 N N . VAL A 1 96 ? -10.054 -5.489 7.938 1.00 98.50 96 VAL A N 1
ATOM 761 C CA . VAL A 1 96 ? -11.100 -6.508 7.993 1.00 98.50 96 VAL A CA 1
ATOM 762 C C . VAL A 1 96 ? -11.805 -6.556 6.644 1.00 98.50 96 VAL A C 1
ATOM 764 O O . VAL A 1 96 ? -12.299 -5.539 6.163 1.00 98.50 96 VAL A O 1
ATOM 767 N N . ALA A 1 97 ? -11.869 -7.742 6.048 1.00 98.06 97 ALA A N 1
ATOM 768 C CA . ALA A 1 97 ? -12.556 -8.022 4.796 1.00 98.06 97 ALA A CA 1
ATOM 769 C C . ALA A 1 97 ? -13.666 -9.052 5.041 1.00 98.06 97 ALA A C 1
ATOM 771 O O . ALA A 1 97 ? -13.393 -10.160 5.508 1.00 98.06 97 ALA A O 1
ATOM 772 N N . ASN A 1 98 ? -14.921 -8.697 4.744 1.00 97.25 98 ASN A N 1
ATOM 773 C CA . ASN A 1 98 ? -16.100 -9.545 4.993 1.00 97.25 98 ASN A CA 1
ATOM 774 C C . ASN A 1 98 ? -16.128 -10.126 6.426 1.00 97.25 98 ASN A C 1
ATOM 776 O O . ASN A 1 98 ? -16.340 -11.323 6.630 1.00 97.25 98 ASN A O 1
ATOM 780 N N . GLY A 1 99 ? -15.830 -9.286 7.422 1.00 97.44 99 GLY A N 1
ATOM 781 C CA . GLY A 1 99 ? -15.814 -9.669 8.837 1.00 97.44 99 GLY A CA 1
ATOM 782 C C . GLY A 1 99 ? -14.598 -10.484 9.301 1.00 97.44 99 GLY A C 1
ATOM 783 O O . GLY A 1 99 ? -14.551 -10.863 10.468 1.00 97.44 99 GLY A O 1
ATOM 784 N N . LYS A 1 100 ? -13.604 -10.750 8.440 1.00 97.88 100 LYS A N 1
ATOM 785 C CA . LYS A 1 100 ? -12.359 -11.449 8.807 1.00 97.88 100 LYS A CA 1
ATOM 786 C C . LYS A 1 100 ? -11.155 -10.519 8.721 1.00 97.88 100 LYS A C 1
ATOM 788 O O . LYS A 1 100 ? -11.001 -9.819 7.725 1.00 97.88 100 LYS A O 1
ATOM 793 N N . ALA A 1 101 ? -10.288 -10.533 9.732 1.00 98.06 101 ALA A N 1
ATOM 794 C CA . ALA A 1 101 ? -9.010 -9.831 9.658 1.00 98.06 101 ALA A CA 1
ATOM 795 C C . ALA A 1 101 ? -8.136 -10.473 8.567 1.00 98.06 101 ALA A C 1
ATOM 797 O O . ALA A 1 101 ? -7.854 -11.670 8.613 1.00 98.06 101 ALA A O 1
ATOM 798 N N . VAL A 1 102 ? -7.761 -9.679 7.566 1.00 98.19 102 VAL A N 1
ATOM 799 C CA . VAL A 1 102 ? -6.878 -10.085 6.455 1.00 98.19 102 VAL A CA 1
ATOM 800 C C . VAL A 1 102 ? -5.499 -9.447 6.548 1.00 98.19 102 VAL A C 1
ATOM 802 O O . VAL A 1 102 ? -4.558 -9.910 5.909 1.00 98.19 102 VAL A O 1
ATOM 805 N N . LEU A 1 103 ? -5.388 -8.403 7.362 1.00 98.12 103 LEU A N 1
ATOM 806 C CA . LEU A 1 103 ? -4.140 -7.817 7.803 1.00 98.12 103 LEU A CA 1
ATOM 807 C C . LEU A 1 103 ? -4.326 -7.390 9.252 1.00 98.12 103 LEU A C 1
ATOM 809 O O . LEU A 1 103 ? -5.326 -6.745 9.567 1.00 98.12 103 LEU A O 1
ATOM 813 N N . ASP A 1 104 ? -3.381 -7.754 10.106 1.00 97.69 104 ASP A N 1
ATOM 814 C CA . ASP A 1 104 ? -3.377 -7.383 11.516 1.00 97.69 104 ASP A CA 1
ATOM 815 C C . ASP A 1 104 ? -1.927 -7.225 11.959 1.00 97.69 104 ASP A C 1
ATOM 817 O O . ASP A 1 104 ? -1.209 -8.212 12.138 1.00 97.69 104 ASP A O 1
ATOM 821 N N . ARG A 1 105 ? -1.454 -5.979 11.983 1.00 96.56 105 ARG A N 1
ATOM 822 C CA . ARG A 1 105 ? -0.026 -5.685 12.049 1.00 96.56 105 ARG A CA 1
ATOM 823 C C . ARG A 1 105 ? 0.304 -4.753 13.199 1.00 96.56 105 ARG A C 1
ATOM 825 O O . ARG A 1 105 ? -0.072 -3.581 13.187 1.00 96.56 105 ARG A O 1
ATOM 832 N N . ASP A 1 106 ? 1.148 -5.258 14.095 1.00 95.44 106 ASP A N 1
ATOM 833 C CA . ASP A 1 106 ? 1.917 -4.452 15.035 1.00 95.44 106 ASP A CA 1
ATOM 834 C C . ASP A 1 106 ? 3.030 -3.679 14.310 1.00 95.44 106 ASP A C 1
ATOM 836 O O . ASP A 1 106 ? 3.818 -4.228 13.533 1.00 95.44 106 ASP A O 1
ATOM 840 N N . LEU A 1 107 ? 3.052 -2.371 14.547 1.00 91.62 107 LEU A N 1
ATOM 841 C CA . LEU A 1 107 ? 3.977 -1.396 13.986 1.00 91.62 107 LEU A CA 1
ATOM 842 C C . LEU A 1 107 ? 5.018 -0.936 15.018 1.00 91.62 107 LEU A C 1
ATOM 844 O O . LEU A 1 107 ? 5.746 0.035 14.769 1.00 91.62 107 LEU A O 1
ATOM 848 N N . VAL A 1 108 ? 5.084 -1.567 16.192 1.00 87.38 108 VAL A N 1
ATOM 849 C CA . VAL A 1 108 ? 6.176 -1.382 17.151 1.00 87.38 108 VAL A CA 1
ATOM 850 C C . VAL A 1 108 ? 7.481 -1.873 16.516 1.00 87.38 108 VAL A C 1
ATOM 852 O O . VAL A 1 108 ? 7.572 -2.975 15.986 1.00 87.38 108 VAL A O 1
ATOM 855 N N . GLY A 1 109 ? 8.510 -1.024 16.525 1.00 79.38 109 GLY A N 1
ATOM 856 C CA . GLY A 1 109 ? 9.819 -1.344 15.942 1.00 79.38 109 GLY A CA 1
ATOM 857 C C . GLY A 1 109 ? 9.909 -1.233 14.415 1.00 79.38 109 GLY A C 1
ATOM 858 O O . GLY A 1 109 ? 11.012 -1.315 13.876 1.00 79.38 109 GLY A O 1
ATOM 859 N N . VAL A 1 110 ? 8.801 -0.977 13.708 1.00 77.56 110 VAL A N 1
ATOM 860 C CA . VAL A 1 110 ? 8.848 -0.576 12.293 1.00 77.56 110 VAL A CA 1
ATOM 861 C C . VAL A 1 110 ? 9.559 0.775 12.213 1.00 77.56 110 VAL A C 1
ATOM 863 O O . VAL A 1 110 ? 9.112 1.754 12.817 1.00 77.56 110 VAL A O 1
ATOM 866 N N . GLN A 1 111 ? 10.699 0.817 11.514 1.00 58.28 111 GLN A N 1
ATOM 867 C CA . GLN A 1 111 ? 11.522 2.022 11.430 1.00 58.28 111 GLN A CA 1
ATOM 868 C C . GLN A 1 111 ? 10.715 3.197 10.866 1.00 58.28 111 GLN A C 1
ATOM 870 O O . GLN A 1 111 ? 10.057 3.101 9.831 1.00 58.28 111 GLN A O 1
ATOM 875 N N . HIS A 1 112 ? 10.797 4.331 11.559 1.00 52.66 112 HIS A N 1
ATOM 876 C CA . HIS A 1 112 ? 10.212 5.593 11.133 1.00 52.66 112 HIS A CA 1
ATOM 877 C C . HIS A 1 112 ? 11.041 6.157 9.975 1.00 52.66 112 HIS A C 1
ATOM 879 O O . HIS A 1 112 ? 11.984 6.911 10.196 1.00 52.66 112 HIS A O 1
ATOM 885 N N . VAL A 1 113 ? 10.719 5.785 8.735 1.00 41.06 113 VAL A N 1
ATOM 886 C CA . VAL A 1 113 ? 11.503 6.246 7.575 1.00 41.06 113 VAL A CA 1
ATOM 887 C C . VAL A 1 113 ? 11.328 7.757 7.348 1.00 41.06 113 VAL A C 1
ATOM 889 O O . VAL A 1 113 ? 12.222 8.387 6.799 1.00 41.06 113 VAL A O 1
ATOM 892 N N . ASN A 1 114 ? 10.240 8.371 7.839 1.00 39.72 114 ASN A N 1
ATOM 893 C CA . ASN A 1 114 ? 10.030 9.824 7.826 1.00 39.72 114 ASN A CA 1
ATOM 894 C C . ASN A 1 114 ? 9.045 10.279 8.928 1.00 39.72 114 ASN A C 1
ATOM 896 O O . ASN A 1 114 ? 7.961 10.775 8.642 1.00 39.72 114 ASN A O 1
ATOM 900 N N . SER A 1 115 ? 9.377 10.146 10.213 1.00 36.09 115 SER A N 1
ATOM 901 C CA . SER A 1 115 ? 8.559 10.781 11.260 1.00 36.09 115 SER A CA 1
ATOM 902 C C . SER A 1 115 ? 8.741 12.297 11.230 1.00 36.09 115 SER A C 1
ATOM 904 O O . SER A 1 115 ? 9.711 12.819 11.772 1.00 36.09 115 SER A O 1
ATOM 906 N N . ASN A 1 116 ? 7.794 13.014 10.635 1.00 40.19 116 ASN A N 1
ATOM 907 C CA . ASN A 1 116 ? 7.578 14.409 10.981 1.00 40.19 116 ASN A CA 1
ATOM 908 C C . ASN A 1 116 ? 6.259 14.478 11.743 1.00 40.19 116 ASN A C 1
ATOM 910 O O . ASN A 1 116 ? 5.201 14.403 11.120 1.00 40.19 116 ASN A O 1
ATOM 914 N N . VAL A 1 117 ? 6.309 14.710 13.059 1.00 43.56 117 VAL A N 1
ATOM 915 C CA . VAL A 1 117 ? 5.221 15.452 13.708 1.00 43.56 117 VAL A CA 1
ATOM 916 C C . VAL A 1 117 ? 5.301 16.861 13.122 1.00 43.56 117 VAL A C 1
ATOM 918 O O . VAL A 1 117 ? 6.006 17.739 13.613 1.00 43.56 117 VAL A O 1
ATOM 921 N N . ALA A 1 118 ? 4.693 17.033 11.950 1.00 42.97 118 ALA A N 1
ATOM 922 C CA . ALA A 1 118 ? 4.718 18.285 11.222 1.00 42.97 118 ALA A CA 1
ATOM 923 C C . ALA A 1 118 ? 3.608 19.174 11.770 1.00 42.97 118 ALA A C 1
ATOM 925 O O . ALA A 1 118 ? 2.427 19.000 11.473 1.00 42.97 118 ALA A O 1
ATOM 926 N N . ILE A 1 119 ? 4.017 20.160 12.553 1.00 44.75 119 ILE A N 1
ATOM 927 C CA . ILE A 1 119 ? 3.186 21.280 12.954 1.00 44.75 119 ILE A CA 1
ATOM 928 C C . ILE A 1 119 ? 2.942 22.150 11.702 1.00 44.75 119 ILE A C 1
ATOM 930 O O . ILE A 1 119 ? 3.760 22.986 11.323 1.00 44.75 119 ILE A O 1
ATOM 934 N N . MET A 1 120 ? 1.843 21.884 10.988 1.00 42.69 120 MET A N 1
ATOM 935 C CA . MET A 1 120 ? 1.458 22.596 9.758 1.00 42.69 120 MET A CA 1
ATOM 936 C C . MET A 1 120 ? 0.898 23.988 10.077 1.00 42.69 120 MET A C 1
ATOM 938 O O . MET A 1 120 ? -0.288 24.123 10.366 1.00 42.69 120 MET A O 1
ATOM 942 N N . ALA A 1 121 ? 1.733 25.030 10.029 1.00 42.28 121 ALA A N 1
ATOM 943 C CA . ALA A 1 121 ? 1.304 26.421 10.207 1.00 42.28 121 ALA A CA 1
ATOM 944 C C . ALA A 1 121 ? 1.211 27.103 8.837 1.00 42.28 121 ALA A C 1
ATOM 946 O O . ALA A 1 121 ? 2.237 27.284 8.189 1.00 42.28 121 ALA A O 1
ATOM 947 N N . ASN A 1 122 ? 0.001 27.459 8.384 1.00 42.91 122 ASN A N 1
ATOM 948 C CA . ASN A 1 122 ? -0.259 28.321 7.215 1.00 42.91 122 ASN A CA 1
ATOM 949 C C . ASN A 1 122 ? 0.762 28.205 6.057 1.00 42.91 122 ASN A C 1
ATOM 951 O O . ASN A 1 122 ? 1.412 29.181 5.690 1.00 42.91 122 ASN A O 1
ATOM 955 N N . GLY A 1 123 ? 0.894 27.011 5.470 1.00 44.62 123 GLY A N 1
ATOM 956 C CA . GLY A 1 123 ? 1.639 26.810 4.220 1.00 44.62 123 GLY A CA 1
ATOM 957 C C . GLY A 1 123 ? 3.161 26.647 4.335 1.00 44.62 123 GLY A C 1
ATOM 958 O O . GLY A 1 123 ? 3.822 26.622 3.300 1.00 44.62 123 GLY A O 1
ATOM 959 N N . GLY A 1 124 ? 3.722 26.499 5.542 1.00 46.31 124 GLY A N 1
ATOM 960 C CA . GLY A 1 124 ? 5.151 26.229 5.745 1.00 46.31 124 GLY A CA 1
ATOM 961 C C . GLY A 1 124 ? 5.429 25.057 6.692 1.00 46.31 124 GLY A C 1
ATOM 962 O O . GLY A 1 124 ? 4.727 24.866 7.683 1.00 46.31 124 GLY A O 1
ATOM 963 N N . TYR A 1 125 ? 6.479 24.286 6.387 1.00 50.69 125 TYR A N 1
ATOM 964 C CA . TYR A 1 125 ? 7.052 23.274 7.281 1.00 50.69 125 TYR A CA 1
ATOM 965 C C . TYR A 1 125 ? 8.018 23.948 8.264 1.00 50.69 125 TYR A C 1
ATOM 967 O O . TYR A 1 125 ? 8.953 24.619 7.828 1.00 50.69 125 TYR A O 1
ATOM 975 N N . VAL A 1 126 ? 7.841 23.732 9.571 1.00 48.50 126 VAL A N 1
ATOM 976 C CA . VAL A 1 126 ? 8.844 24.101 10.586 1.00 48.50 126 VAL A CA 1
ATOM 977 C C . VAL A 1 126 ? 9.463 22.821 11.138 1.00 48.50 126 VAL A C 1
ATOM 979 O O . VAL A 1 126 ? 8.763 21.992 11.714 1.00 48.50 126 VAL A O 1
ATOM 982 N N . ARG A 1 127 ? 10.773 22.653 10.933 1.00 46.34 127 ARG A N 1
ATOM 983 C CA . ARG A 1 127 ? 11.574 21.578 11.534 1.00 46.34 127 ARG A CA 1
ATOM 984 C C . ARG A 1 127 ? 12.133 22.105 12.861 1.00 46.34 127 ARG A C 1
ATOM 986 O O . ARG A 1 127 ? 12.680 23.202 12.861 1.00 46.34 127 ARG A O 1
ATOM 993 N N . ASP A 1 128 ? 11.951 21.364 13.955 1.00 49.44 128 ASP A N 1
ATOM 994 C CA . ASP A 1 128 ? 12.465 21.673 15.304 1.00 49.44 128 ASP A CA 1
ATOM 995 C C . ASP A 1 128 ? 12.084 23.069 15.868 1.00 49.44 128 ASP A C 1
ATOM 997 O O . ASP A 1 128 ? 12.960 23.903 16.112 1.00 49.44 128 ASP A O 1
ATOM 1001 N N . PRO A 1 129 ? 10.786 23.377 16.083 1.00 55.84 129 PRO A N 1
ATOM 1002 C CA . PRO A 1 129 ? 10.373 24.683 16.599 1.00 55.84 129 PRO A CA 1
ATOM 1003 C C . PRO A 1 129 ? 10.840 24.910 18.044 1.00 55.84 129 PRO A C 1
ATOM 1005 O O . PRO A 1 129 ? 10.799 24.009 18.882 1.00 55.84 129 PRO A O 1
ATOM 1008 N N . THR A 1 130 ? 11.206 26.152 18.375 1.00 63.47 130 THR A N 1
ATOM 1009 C CA . THR A 1 130 ? 11.441 26.541 19.774 1.00 63.47 130 THR A CA 1
ATOM 1010 C C . THR A 1 130 ? 10.143 26.443 20.595 1.00 63.47 130 THR A C 1
ATOM 1012 O O . THR A 1 130 ? 9.052 26.529 20.026 1.00 63.47 130 THR A O 1
ATOM 1015 N N . PRO A 1 131 ? 10.200 26.333 21.937 1.00 57.41 131 PRO A N 1
ATOM 1016 C CA . PRO A 1 131 ? 8.994 26.230 22.767 1.00 57.41 131 PRO A CA 1
ATOM 1017 C C . PRO A 1 131 ? 7.997 27.388 22.582 1.00 57.41 131 PRO A C 1
ATOM 1019 O O . PRO A 1 131 ? 6.787 27.176 22.597 1.00 57.41 131 PRO A O 1
ATOM 1022 N N . SER A 1 132 ? 8.482 28.614 22.352 1.00 47.94 132 SER A N 1
ATOM 1023 C CA . SER A 1 132 ? 7.628 29.782 22.091 1.00 47.94 132 SER A CA 1
ATOM 1024 C C . SER A 1 132 ? 7.024 29.768 20.686 1.00 47.94 132 SER A C 1
ATOM 1026 O O . SER A 1 132 ? 5.870 30.166 20.514 1.00 47.94 132 SER A O 1
ATOM 1028 N N . GLN A 1 133 ? 7.764 29.260 19.694 1.00 52.78 133 GLN A N 1
ATOM 1029 C CA . GLN A 1 133 ? 7.232 29.006 18.360 1.00 52.78 133 GLN A CA 1
ATOM 1030 C C . GLN A 1 133 ? 6.148 27.941 18.435 1.00 52.78 133 GLN A C 1
ATOM 1032 O O . GLN A 1 133 ? 5.056 28.228 17.977 1.00 52.78 133 GLN A O 1
ATOM 1037 N N . ALA A 1 134 ? 6.386 26.804 19.095 1.00 52.94 134 ALA A N 1
ATOM 1038 C CA . ALA A 1 134 ? 5.411 25.732 19.306 1.00 52.94 134 ALA A CA 1
ATOM 1039 C C . ALA A 1 134 ? 4.132 26.202 20.032 1.00 52.94 134 ALA A C 1
ATOM 1041 O O . ALA A 1 134 ? 3.038 25.750 19.698 1.00 52.94 134 ALA A O 1
ATOM 1042 N N . LEU A 1 135 ? 4.238 27.155 20.966 1.00 45.97 135 LEU A N 1
ATOM 1043 C CA . LEU A 1 135 ? 3.092 27.705 21.699 1.00 45.97 135 LEU A CA 1
ATOM 1044 C C . LEU A 1 135 ? 2.237 28.666 20.853 1.00 45.97 135 LEU A C 1
ATOM 1046 O O . LEU A 1 135 ? 1.012 28.550 20.830 1.00 45.97 135 LEU A O 1
ATOM 1050 N N . HIS A 1 136 ? 2.863 29.599 20.127 1.00 44.75 136 HIS A N 1
ATOM 1051 C CA . HIS A 1 136 ? 2.141 30.513 19.225 1.00 44.75 136 HIS A CA 1
ATOM 1052 C C . HIS A 1 136 ? 1.506 29.788 18.052 1.00 44.75 136 HIS A C 1
ATOM 1054 O O . HIS A 1 136 ? 0.423 30.136 17.578 1.00 44.75 136 HIS A O 1
ATOM 1060 N N . ALA A 1 137 ? 2.216 28.766 17.623 1.00 47.53 137 ALA A N 1
ATOM 1061 C CA . ALA A 1 137 ? 1.778 27.802 16.679 1.00 47.53 137 ALA A CA 1
ATOM 1062 C C . ALA A 1 137 ? 0.480 27.123 17.209 1.00 47.53 137 ALA A C 1
ATOM 1064 O O . ALA A 1 137 ? -0.555 27.123 16.532 1.00 47.53 137 ALA A O 1
ATOM 1065 N N . ALA A 1 138 ? 0.520 26.532 18.415 1.00 47.62 138 ALA A N 1
ATOM 1066 C CA . ALA A 1 138 ? -0.529 25.642 18.935 1.00 47.62 138 ALA A CA 1
ATOM 1067 C C . ALA A 1 138 ? -1.906 26.310 19.057 1.00 47.62 138 ALA A C 1
ATOM 1069 O O . ALA A 1 138 ? -2.937 25.642 19.012 1.00 47.62 138 ALA A O 1
ATOM 1070 N N . ALA A 1 139 ? -1.930 27.640 19.134 1.00 44.62 139 ALA A N 1
ATOM 1071 C CA . ALA A 1 139 ? -3.146 28.435 19.203 1.00 44.62 139 ALA A CA 1
ATOM 1072 C C . ALA A 1 139 ? -3.907 28.577 17.861 1.00 44.62 139 ALA A C 1
ATOM 1074 O O . ALA A 1 139 ? -4.999 29.149 17.861 1.00 44.62 139 ALA A O 1
ATOM 1075 N N . ARG A 1 140 ? -3.379 28.111 16.710 1.00 42.50 140 ARG A N 1
ATOM 1076 C CA . ARG A 1 140 ? -4.002 28.340 15.383 1.00 42.50 140 ARG A CA 1
ATOM 1077 C C . ARG A 1 140 ? -3.894 27.177 14.374 1.00 42.50 140 ARG A C 1
ATOM 1079 O O . ARG A 1 140 ? -3.381 27.385 13.286 1.00 42.50 140 ARG A O 1
ATOM 1086 N N . LEU A 1 141 ? -4.526 26.025 14.632 1.00 49.78 141 LEU A N 1
ATOM 1087 C CA . LEU A 1 141 ? -4.780 24.950 13.633 1.00 49.78 141 LEU A CA 1
ATOM 1088 C C . LEU A 1 141 ? -3.622 23.964 13.365 1.00 49.78 141 LEU A C 1
ATOM 1090 O O . LEU A 1 141 ? -3.199 23.827 12.217 1.00 49.78 141 LEU A O 1
ATOM 1094 N N . TYR A 1 142 ? -3.183 23.176 14.354 1.00 55.22 142 TYR A N 1
ATOM 1095 C CA . TYR A 1 142 ? -2.347 22.008 14.037 1.00 55.22 142 TYR A CA 1
ATOM 1096 C C . TYR A 1 142 ? -3.104 20.732 13.839 1.00 55.22 142 TYR A C 1
ATOM 1098 O O . TYR A 1 142 ? -3.887 20.318 14.680 1.00 55.22 142 TYR A O 1
ATOM 1106 N N . SER A 1 143 ? -2.799 20.096 12.713 1.00 64.50 143 SER A N 1
ATOM 1107 C CA . SER A 1 143 ? -2.983 18.673 12.542 1.00 64.50 143 SER A CA 1
ATOM 1108 C C . SER A 1 143 ? -1.691 17.957 12.922 1.00 64.50 143 SER A C 1
ATOM 1110 O O . SER A 1 143 ? -0.658 18.231 12.312 1.00 64.50 143 SER A O 1
ATOM 1112 N N . VAL A 1 144 ? -1.762 17.027 13.864 1.00 70.38 144 VAL A N 1
ATOM 1113 C CA . VAL A 1 144 ? -0.744 15.987 14.031 1.00 70.38 144 VAL A CA 1
ATOM 1114 C C . VAL A 1 144 ? -0.822 15.085 12.806 1.00 70.38 144 VAL A C 1
ATOM 1116 O O . VAL A 1 144 ? -1.920 14.812 12.324 1.00 70.38 144 VAL A O 1
ATOM 1119 N N . SER A 1 145 ? 0.327 14.668 12.282 1.00 77.94 145 SER A N 1
ATOM 1120 C CA . SER A 1 145 ? 0.443 13.764 11.141 1.00 77.94 145 SER A CA 1
ATOM 1121 C C . SER A 1 145 ? 1.437 12.663 11.486 1.00 77.94 145 SER A C 1
ATOM 1123 O O . SER A 1 145 ? 2.592 12.956 11.779 1.00 77.94 145 SER A O 1
ATOM 1125 N N . GLU A 1 146 ? 1.007 11.411 11.416 1.00 78.50 146 GLU A N 1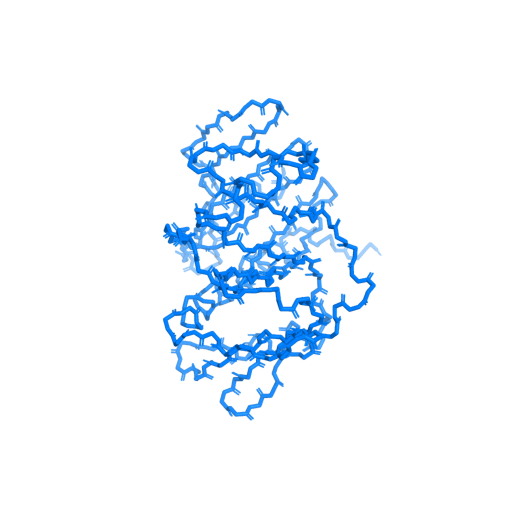
ATOM 1126 C CA . GLU A 1 146 ? 1.805 10.232 11.751 1.00 78.50 146 GLU A CA 1
ATOM 1127 C C . GLU A 1 146 ? 1.694 9.216 10.624 1.00 78.50 146 GLU A C 1
ATOM 1129 O O . GLU A 1 146 ? 0.589 8.886 10.211 1.00 78.50 146 GLU A O 1
ATOM 1134 N N . PHE A 1 147 ? 2.809 8.691 10.129 1.00 84.94 147 PHE A N 1
ATOM 1135 C CA . PHE A 1 147 ? 2.784 7.590 9.172 1.00 84.94 147 PHE A CA 1
ATOM 1136 C C . PHE A 1 147 ? 3.927 6.620 9.422 1.00 84.94 147 PHE A C 1
ATOM 1138 O O . PHE A 1 147 ? 4.970 6.983 9.977 1.00 84.94 147 PHE A O 1
ATOM 1145 N N . LYS A 1 148 ? 3.709 5.374 9.013 1.00 87.56 148 LYS A N 1
ATOM 1146 C CA . LYS A 1 148 ? 4.696 4.296 9.055 1.00 87.56 148 LYS A CA 1
ATOM 1147 C C . LYS A 1 148 ? 4.602 3.515 7.763 1.00 87.56 148 LYS A C 1
ATOM 1149 O O . LYS A 1 148 ? 3.499 3.289 7.290 1.00 87.56 148 LYS A O 1
ATOM 1154 N N . THR A 1 149 ? 5.730 3.066 7.236 1.00 88.94 149 THR A N 1
ATOM 1155 C CA . THR A 1 149 ? 5.762 2.243 6.026 1.00 88.94 149 THR A CA 1
ATOM 1156 C C . THR A 1 149 ? 6.309 0.867 6.388 1.00 88.94 149 THR A C 1
ATOM 1158 O O . THR A 1 149 ? 7.332 0.773 7.066 1.00 88.94 149 THR A O 1
ATOM 1161 N N . PHE A 1 150 ? 5.646 -0.205 5.960 1.00 92.94 150 PHE A N 1
ATOM 1162 C CA . PHE A 1 150 ? 6.090 -1.578 6.219 1.00 92.94 150 PHE A CA 1
ATOM 1163 C C . PHE A 1 150 ? 5.810 -2.499 5.031 1.00 92.94 150 PHE A C 1
ATOM 1165 O O . PHE A 1 150 ? 4.918 -2.234 4.226 1.00 92.94 150 PHE A O 1
ATOM 1172 N N . SER A 1 151 ? 6.553 -3.601 4.937 1.00 94.50 151 SER A N 1
ATOM 1173 C CA . SER A 1 151 ? 6.266 -4.678 3.987 1.00 94.50 151 SER A CA 1
ATOM 1174 C C . SER A 1 151 ? 5.363 -5.725 4.648 1.00 94.50 151 SER A C 1
ATOM 1176 O O . SER A 1 151 ? 5.707 -6.213 5.733 1.00 94.50 151 SER A O 1
ATOM 1178 N N . PRO A 1 152 ? 4.221 -6.089 4.039 1.00 95.31 152 PRO A N 1
ATOM 1179 C CA . PRO A 1 152 ? 3.383 -7.149 4.573 1.00 95.31 152 PRO A CA 1
ATOM 1180 C C . PRO A 1 152 ? 4.089 -8.510 4.498 1.00 95.31 152 PRO A C 1
ATOM 1182 O O . PRO A 1 152 ? 4.931 -8.746 3.632 1.00 95.31 152 PRO A O 1
ATOM 1185 N N . THR A 1 153 ? 3.739 -9.423 5.406 1.00 95.75 153 THR A N 1
ATOM 1186 C CA . THR A 1 153 ? 4.178 -10.830 5.336 1.00 95.75 153 THR A CA 1
ATOM 1187 C C . THR A 1 153 ? 3.461 -11.568 4.207 1.00 95.75 153 THR A C 1
ATOM 1189 O O . THR A 1 153 ? 2.418 -11.128 3.731 1.00 95.75 153 THR A O 1
ATOM 1192 N N . GLU A 1 154 ? 3.951 -12.745 3.810 1.00 95.69 154 GLU A N 1
ATOM 1193 C CA . GLU A 1 154 ? 3.272 -13.573 2.800 1.00 95.69 154 GLU A CA 1
ATOM 1194 C C . GLU A 1 154 ? 1.823 -13.929 3.182 1.00 95.69 154 GLU A C 1
ATOM 1196 O O . GLU A 1 154 ? 0.934 -13.948 2.324 1.00 95.69 154 GLU A O 1
ATOM 1201 N N . ALA A 1 155 ? 1.563 -14.172 4.472 1.00 97.12 155 ALA A N 1
ATOM 1202 C CA . ALA A 1 155 ? 0.222 -14.449 4.979 1.00 97.12 155 ALA A CA 1
ATOM 1203 C C . ALA A 1 155 ? -0.708 -13.235 4.813 1.00 97.12 155 ALA A C 1
ATOM 1205 O O . ALA 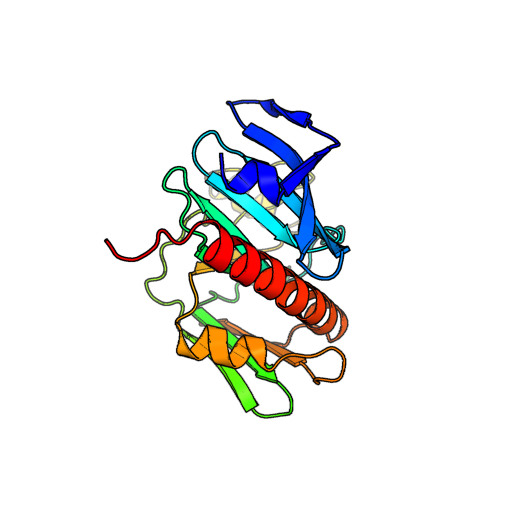A 1 155 ? -1.838 -13.382 4.352 1.00 97.12 155 ALA A O 1
ATOM 1206 N N . GLU A 1 156 ? -0.218 -12.030 5.106 1.00 97.81 156 GLU A N 1
ATOM 1207 C CA . GLU A 1 156 ? -0.971 -10.788 4.903 1.00 97.81 156 GLU A CA 1
ATOM 1208 C C . GLU A 1 156 ? -1.160 -10.465 3.421 1.00 97.81 156 GLU A C 1
ATOM 1210 O O . GLU A 1 156 ? -2.250 -10.068 3.027 1.00 97.81 156 GLU A O 1
ATOM 1215 N N . VAL A 1 157 ? -0.153 -10.684 2.566 1.00 97.81 157 VAL A N 1
ATOM 1216 C CA . VAL A 1 157 ? -0.310 -10.551 1.106 1.00 97.81 157 VAL A CA 1
ATOM 1217 C C . VAL A 1 157 ? -1.413 -11.488 0.609 1.00 97.81 157 VAL A C 1
ATOM 1219 O O . VAL A 1 157 ? -2.264 -11.089 -0.186 1.00 97.81 157 VAL A O 1
ATOM 1222 N N . THR A 1 158 ? -1.446 -12.724 1.111 1.00 97.56 158 THR A N 1
ATOM 1223 C CA . THR A 1 158 ? -2.504 -13.696 0.801 1.00 97.56 158 THR A CA 1
ATOM 1224 C C . THR A 1 158 ? -3.873 -13.219 1.292 1.00 97.56 158 THR A C 1
ATOM 1226 O O . THR A 1 158 ? -4.856 -13.321 0.557 1.00 97.56 158 THR A O 1
ATOM 1229 N N . GLY A 1 159 ? -3.942 -12.643 2.494 1.00 98.00 159 GLY A N 1
ATOM 1230 C CA . GLY A 1 159 ? -5.154 -12.021 3.024 1.00 98.00 159 GLY A CA 1
ATOM 1231 C C . GLY A 1 159 ? -5.641 -10.862 2.153 1.00 98.00 159 GLY A C 1
ATOM 1232 O O . GLY A 1 159 ? -6.804 -10.840 1.746 1.00 98.00 159 GLY A O 1
ATOM 1233 N N . LEU A 1 160 ? -4.755 -9.933 1.795 1.00 98.06 160 LEU A N 1
ATOM 1234 C CA . LEU A 1 160 ? -5.062 -8.784 0.939 1.00 98.06 160 LEU A CA 1
ATOM 1235 C C . LEU A 1 160 ? -5.545 -9.213 -0.454 1.00 98.06 160 LEU A C 1
ATOM 1237 O O . LEU A 1 160 ? -6.458 -8.594 -0.994 1.00 98.06 160 LEU A O 1
ATOM 1241 N N . ARG A 1 161 ? -5.025 -10.317 -1.009 1.00 97.81 161 ARG A N 1
ATOM 1242 C CA . ARG A 1 161 ? -5.506 -10.903 -2.278 1.00 97.81 161 ARG A CA 1
ATOM 1243 C C . ARG A 1 161 ? -6.960 -11.389 -2.228 1.00 97.81 161 ARG A C 1
ATOM 1245 O O . ARG A 1 161 ? -7.567 -11.565 -3.281 1.00 97.81 161 ARG A O 1
ATOM 1252 N N . SER A 1 162 ? -7.543 -11.591 -1.043 1.00 97.75 162 SER A N 1
ATOM 1253 C CA . SER A 1 162 ? -8.973 -11.921 -0.912 1.00 97.75 162 SER A CA 1
ATOM 1254 C C . SER A 1 162 ? -9.901 -10.712 -1.107 1.00 97.75 162 SER A C 1
ATOM 1256 O O . SER A 1 162 ? -11.117 -10.875 -1.255 1.00 97.75 162 SER A O 1
ATOM 1258 N N . ILE A 1 163 ? -9.349 -9.493 -1.127 1.00 98.00 163 ILE A N 1
ATOM 1259 C CA . ILE A 1 163 ? -10.107 -8.267 -1.360 1.00 98.00 163 ILE A CA 1
ATOM 1260 C C . ILE A 1 163 ? -10.470 -8.170 -2.847 1.00 98.00 163 ILE A C 1
ATOM 1262 O O . ILE A 1 163 ? -9.621 -8.131 -3.734 1.00 98.00 163 ILE A O 1
ATOM 1266 N N . SER A 1 164 ? -11.770 -8.098 -3.114 1.00 97.12 164 SER A N 1
ATOM 1267 C CA . SER A 1 164 ? -12.372 -7.938 -4.439 1.00 97.12 164 SER A CA 1
ATOM 1268 C C . SER A 1 164 ? -13.284 -6.714 -4.450 1.00 97.12 164 SER A C 1
ATOM 1270 O O . SER A 1 164 ? -13.567 -6.164 -3.393 1.00 97.12 164 SER A O 1
ATOM 1272 N N . LYS A 1 165 ? -13.811 -6.307 -5.612 1.00 95.94 165 LYS A N 1
ATOM 1273 C CA . LYS A 1 165 ? -14.727 -5.149 -5.723 1.00 95.94 165 LYS A CA 1
ATOM 1274 C C . LYS A 1 165 ? -16.031 -5.283 -4.922 1.00 95.94 165 LYS A C 1
ATOM 1276 O O . LYS A 1 165 ? -16.684 -4.277 -4.678 1.00 95.94 165 LYS A O 1
ATOM 1281 N N . SER A 1 166 ? -16.437 -6.504 -4.574 1.00 97.31 166 SER A N 1
ATOM 1282 C CA . SER A 1 166 ? -17.645 -6.778 -3.784 1.00 97.31 166 SER A CA 1
ATOM 1283 C C . SER A 1 166 ? -17.359 -7.000 -2.300 1.00 97.31 166 SER A C 1
ATOM 1285 O O . SER A 1 166 ? -18.289 -7.236 -1.538 1.00 97.31 166 SER A O 1
ATOM 1287 N N . THR A 1 167 ? -16.090 -6.988 -1.893 1.00 97.69 167 THR A N 1
ATOM 1288 C CA . THR A 1 167 ? -15.691 -7.197 -0.501 1.00 97.69 167 THR A CA 1
ATOM 1289 C C . THR A 1 167 ? -16.048 -5.967 0.331 1.00 97.69 167 THR A C 1
ATOM 1291 O O . THR A 1 167 ? -15.729 -4.844 -0.055 1.00 97.69 167 THR A O 1
ATOM 1294 N N . GLU A 1 168 ? -16.678 -6.159 1.485 1.00 97.56 168 GLU A N 1
ATOM 1295 C CA . GLU A 1 168 ? -16.801 -5.096 2.483 1.00 97.56 168 GLU A CA 1
ATOM 1296 C C . GLU A 1 168 ? -15.461 -4.950 3.211 1.00 97.56 168 GLU A C 1
ATOM 1298 O O . GLU A 1 168 ? -14.941 -5.937 3.739 1.00 97.56 168 GLU A O 1
ATOM 1303 N N . VAL A 1 169 ? -14.895 -3.740 3.215 1.00 98.06 169 VAL A N 1
ATOM 1304 C CA . VAL A 1 169 ? -13.588 -3.445 3.815 1.00 98.06 169 VAL A CA 1
ATOM 1305 C C . VAL A 1 169 ? -13.755 -2.441 4.949 1.00 98.06 169 VAL A C 1
ATOM 1307 O O . VAL A 1 169 ? -14.344 -1.377 4.764 1.00 98.06 169 VAL A O 1
ATOM 1310 N N . ILE A 1 170 ? -13.188 -2.770 6.107 1.00 98.12 170 ILE A N 1
ATOM 1311 C CA . ILE A 1 170 ? -13.060 -1.880 7.263 1.00 98.12 170 ILE A CA 1
ATOM 1312 C C . ILE A 1 170 ? -11.575 -1.763 7.589 1.00 98.12 170 ILE A C 1
ATOM 1314 O O . ILE A 1 170 ? -10.868 -2.770 7.642 1.00 98.12 170 ILE A O 1
ATOM 1318 N N . ILE A 1 171 ? -11.107 -0.539 7.822 1.00 97.75 171 ILE A N 1
ATOM 1319 C CA . ILE A 1 171 ? -9.716 -0.266 8.189 1.00 97.75 171 ILE A CA 1
ATOM 1320 C C . ILE A 1 171 ? -9.704 0.425 9.540 1.00 97.75 171 ILE A C 1
ATOM 1322 O O . ILE A 1 171 ? -10.418 1.409 9.747 1.00 97.75 171 ILE A O 1
ATOM 1326 N N . LYS A 1 172 ? -8.877 -0.089 10.441 1.00 97.62 172 LYS A N 1
ATOM 1327 C CA . LYS A 1 172 ? -8.661 0.460 11.773 1.00 97.62 172 LYS A CA 1
ATOM 1328 C C . LYS A 1 172 ? -7.200 0.840 11.926 1.00 97.62 172 LYS A C 1
ATOM 1330 O O . LYS A 1 172 ? -6.315 0.036 11.633 1.00 97.62 172 LYS A O 1
ATOM 1335 N N . LEU A 1 173 ? -6.975 2.068 12.368 1.00 95.88 173 LEU A N 1
ATOM 1336 C CA . LEU A 1 173 ? -5.680 2.561 12.806 1.00 95.88 173 LEU A CA 1
ATOM 1337 C C . LEU A 1 173 ? -5.729 2.663 14.324 1.00 95.88 173 LEU A C 1
ATOM 1339 O O . LEU A 1 173 ? -6.605 3.349 14.856 1.00 95.88 173 LEU A O 1
ATOM 1343 N N . SER A 1 174 ? -4.797 2.016 15.011 1.00 95.38 174 SER A N 1
ATOM 1344 C CA . SER A 1 174 ? -4.762 2.027 16.473 1.00 95.38 174 SER A CA 1
ATOM 1345 C C . SER A 1 174 ? -3.396 2.488 16.968 1.00 95.38 174 SER A C 1
ATOM 1347 O O . SER A 1 174 ? -2.366 2.339 16.303 1.00 95.38 174 SER A O 1
ATOM 1349 N N . GLY A 1 175 ? -3.405 3.131 18.123 1.00 91.00 175 GLY A N 1
ATOM 1350 C CA . GLY A 1 175 ? -2.231 3.690 18.762 1.00 91.00 175 GLY A CA 1
ATOM 1351 C C . GLY A 1 175 ? -2.403 3.742 20.269 1.00 91.00 175 GLY A C 1
ATOM 1352 O O . GLY A 1 175 ? -3.432 3.340 20.815 1.00 91.00 175 GLY A O 1
ATOM 1353 N N . THR A 1 176 ? -1.395 4.254 20.967 1.00 88.69 176 THR A N 1
ATOM 1354 C CA . THR A 1 176 ? -1.422 4.357 22.435 1.00 88.69 176 THR A CA 1
ATOM 1355 C C . THR A 1 176 ? -2.620 5.166 22.946 1.00 88.69 176 THR A C 1
ATOM 1357 O O . THR A 1 176 ? -3.117 4.899 24.038 1.00 88.69 176 THR A O 1
ATOM 1360 N N . ASN A 1 177 ? -3.119 6.117 22.149 1.00 87.62 177 ASN A N 1
ATOM 1361 C CA . ASN A 1 177 ? -4.210 7.014 22.534 1.00 87.62 177 ASN A CA 1
ATOM 1362 C C . ASN A 1 177 ? -5.589 6.588 21.997 1.00 87.62 177 ASN A C 1
ATOM 1364 O O . ASN A 1 177 ? -6.535 7.375 22.057 1.00 87.62 177 ASN A O 1
ATOM 1368 N N . GLY A 1 178 ? -5.727 5.362 21.483 1.00 93.25 178 GLY A N 1
ATOM 1369 C CA . GLY A 1 178 ? -7.017 4.791 21.092 1.00 93.25 178 GLY A CA 1
ATOM 1370 C C . GLY A 1 178 ? -7.018 4.154 19.707 1.00 93.25 178 GLY A C 1
ATOM 1371 O O . GLY A 1 178 ? -5.999 3.691 19.204 1.00 93.25 178 GLY A O 1
ATOM 1372 N N . GLU A 1 179 ? -8.197 4.113 19.095 1.00 95.44 179 GLU A N 1
ATOM 1373 C CA . GLU A 1 179 ? -8.424 3.532 17.773 1.00 95.44 179 GLU A CA 1
ATOM 1374 C C . GLU A 1 179 ? -9.326 4.449 16.950 1.00 95.44 179 GLU A C 1
ATOM 1376 O O . GLU A 1 179 ? -10.284 5.033 17.459 1.00 95.44 179 GLU A O 1
ATOM 1381 N N . VAL A 1 180 ? -9.033 4.536 15.655 1.00 94.31 180 VAL A N 1
ATOM 1382 C CA . VAL A 1 180 ? -9.848 5.230 14.665 1.00 94.31 180 VAL A CA 1
ATOM 1383 C C . VAL A 1 180 ? -10.187 4.262 13.542 1.00 94.31 180 VAL A C 1
ATOM 1385 O O . VAL A 1 180 ? -9.314 3.641 12.940 1.00 94.31 180 VAL A O 1
ATOM 1388 N N . THR A 1 181 ? -11.478 4.151 13.235 1.00 96.50 181 THR A N 1
ATOM 1389 C CA . THR A 1 181 ? -11.946 3.465 12.027 1.00 96.50 181 THR A CA 1
ATOM 1390 C C . THR A 1 181 ? -11.987 4.464 10.879 1.00 96.50 181 THR A C 1
ATOM 1392 O O . THR A 1 181 ? -12.598 5.527 11.010 1.00 96.50 181 THR A O 1
ATOM 1395 N N . LEU A 1 182 ? -11.338 4.135 9.763 1.00 94.25 182 LEU A N 1
ATOM 1396 C CA . LEU A 1 182 ? -11.333 5.007 8.593 1.00 94.25 182 LEU A CA 1
ATOM 1397 C C . LEU A 1 182 ? -12.735 5.100 7.966 1.00 94.25 182 LEU A C 1
ATOM 1399 O O . LEU A 1 182 ? -13.473 4.108 7.959 1.00 94.25 182 LEU A O 1
ATOM 1403 N N . PRO A 1 183 ? -13.110 6.262 7.403 1.00 93.62 183 PRO A N 1
ATOM 1404 C CA . PRO A 1 183 ? -14.358 6.409 6.667 1.00 93.62 183 PRO A CA 1
ATOM 1405 C C . PRO A 1 183 ? -14.498 5.377 5.539 1.00 93.62 183 PRO A C 1
ATOM 1407 O O . PRO A 1 183 ? -13.534 5.030 4.858 1.00 93.62 183 PRO A O 1
ATOM 1410 N N . ALA A 1 184 ? -15.732 4.943 5.258 1.00 93.50 184 ALA A N 1
ATOM 1411 C CA . ALA A 1 184 ? -16.014 3.963 4.202 1.00 93.50 184 ALA A CA 1
ATOM 1412 C C . ALA A 1 184 ? -15.507 4.397 2.811 1.00 93.50 184 ALA A C 1
ATOM 1414 O O . ALA A 1 184 ? -15.162 3.560 1.978 1.00 93.50 184 ALA A O 1
ATOM 1415 N N . ARG A 1 185 ? -15.436 5.712 2.558 1.00 92.62 185 ARG A N 1
ATOM 1416 C CA . ARG A 1 185 ? -14.841 6.277 1.340 1.00 92.62 185 ARG A CA 1
ATOM 1417 C C . ARG A 1 185 ? -13.360 5.908 1.213 1.00 92.62 185 ARG A C 1
ATOM 1419 O O . ARG A 1 185 ? -12.948 5.499 0.131 1.00 92.62 185 ARG A O 1
ATOM 1426 N N . ASP A 1 186 ? -12.592 6.034 2.291 1.00 91.81 186 ASP A N 1
ATOM 1427 C CA . ASP A 1 186 ? -11.155 5.747 2.301 1.00 91.81 186 ASP A CA 1
ATOM 1428 C C . ASP A 1 186 ? -10.899 4.242 2.275 1.00 91.81 186 ASP A C 1
ATOM 1430 O O . ASP A 1 186 ? -10.038 3.779 1.533 1.00 91.81 186 ASP A O 1
ATOM 1434 N N . ALA A 1 187 ? -11.725 3.455 2.972 1.00 93.94 187 ALA A N 1
ATOM 1435 C CA . ALA A 1 187 ? -11.681 1.997 2.870 1.00 93.94 187 ALA A CA 1
ATOM 1436 C C . ALA A 1 187 ? -11.957 1.501 1.438 1.00 93.94 187 ALA A C 1
ATOM 1438 O O . ALA A 1 187 ? -11.294 0.583 0.954 1.00 93.94 187 ALA A O 1
ATOM 1439 N N . LYS A 1 188 ? -12.892 2.144 0.726 1.00 93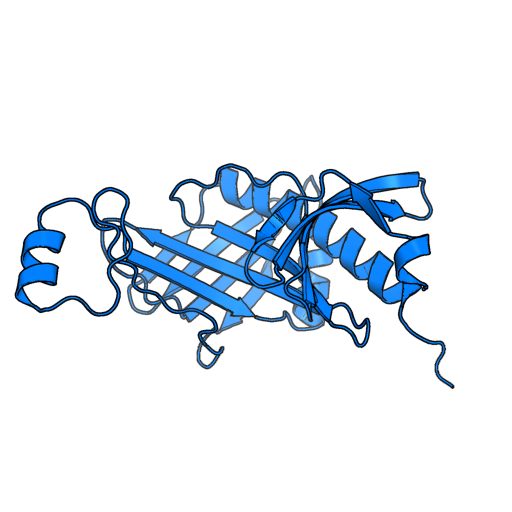.81 188 LYS A N 1
ATOM 1440 C CA . LYS A 1 188 ? -13.171 1.859 -0.687 1.00 93.81 188 LYS A CA 1
ATOM 1441 C C . LYS A 1 188 ? -12.032 2.297 -1.612 1.00 93.81 188 LYS A C 1
ATOM 1443 O O . LYS A 1 188 ? -11.720 1.583 -2.561 1.00 93.81 188 LYS A O 1
ATOM 1448 N N . ALA A 1 189 ? -11.401 3.441 -1.346 1.00 91.81 189 ALA A N 1
ATOM 1449 C CA . ALA A 1 189 ? -10.220 3.867 -2.095 1.00 91.81 189 ALA A CA 1
ATOM 1450 C C . ALA A 1 189 ? -9.078 2.851 -1.930 1.00 91.81 189 ALA A C 1
ATOM 1452 O O . ALA A 1 189 ? -8.573 2.334 -2.925 1.00 91.81 189 ALA A O 1
ATOM 1453 N N . PHE A 1 190 ? -8.772 2.464 -0.689 1.00 94.12 190 PHE A N 1
ATOM 1454 C CA . PHE A 1 190 ? -7.778 1.434 -0.390 1.00 94.12 190 PHE A CA 1
ATOM 1455 C C . PHE A 1 190 ? -8.107 0.093 -1.058 1.00 94.12 190 PHE A C 1
ATOM 1457 O O . PHE A 1 190 ? -7.224 -0.549 -1.613 1.00 94.12 190 PHE A O 1
ATOM 1464 N N . GLN A 1 191 ? -9.374 -0.330 -1.076 1.00 95.50 191 GLN A N 1
ATOM 1465 C CA . GLN A 1 191 ? -9.797 -1.536 -1.796 1.00 95.50 191 GLN A CA 1
ATOM 1466 C C . GLN A 1 191 ? -9.402 -1.495 -3.282 1.00 95.50 191 GLN A C 1
ATOM 1468 O O . GLN A 1 191 ? -8.885 -2.480 -3.813 1.00 95.50 191 GLN A O 1
ATOM 1473 N N . GLU A 1 192 ? -9.635 -0.375 -3.970 1.00 94.06 192 GLU A N 1
ATOM 1474 C CA . GLU A 1 192 ? -9.250 -0.218 -5.376 1.00 94.06 192 GLU A CA 1
ATOM 1475 C C . GLU A 1 192 ? -7.728 -0.207 -5.558 1.00 94.06 192 GLU A C 1
ATOM 1477 O O . GLU A 1 192 ? -7.213 -0.812 -6.507 1.00 94.06 192 GLU A O 1
ATOM 1482 N N . GLU A 1 193 ? -7.013 0.452 -4.648 1.00 93.94 193 GLU A N 1
ATOM 1483 C CA . GLU A 1 193 ? -5.555 0.504 -4.645 1.00 93.94 193 GLU A CA 1
ATOM 1484 C C . GLU A 1 193 ? -4.936 -0.875 -4.396 1.00 93.94 193 GLU A C 1
ATOM 1486 O O . GLU A 1 193 ? -4.038 -1.258 -5.138 1.00 93.94 193 GLU A O 1
ATOM 1491 N N . VAL A 1 194 ? -5.442 -1.662 -3.439 1.00 95.69 194 VAL A N 1
ATOM 1492 C CA . VAL A 1 194 ? -4.985 -3.036 -3.154 1.00 95.69 194 VAL A CA 1
ATOM 1493 C C . VAL A 1 194 ? -5.136 -3.921 -4.381 1.00 95.69 194 VAL A C 1
ATOM 1495 O O . VAL A 1 194 ? -4.181 -4.585 -4.779 1.00 95.69 194 VAL A O 1
ATOM 1498 N N . ILE A 1 195 ? -6.309 -3.898 -5.021 1.00 95.38 195 ILE A N 1
ATOM 1499 C CA . ILE A 1 195 ? -6.579 -4.714 -6.213 1.00 95.38 195 ILE A CA 1
ATOM 1500 C C . ILE A 1 195 ? -5.589 -4.369 -7.334 1.00 95.38 195 ILE A C 1
ATOM 1502 O O . ILE A 1 195 ? -5.028 -5.261 -7.971 1.00 95.38 195 ILE A O 1
ATOM 1506 N N . ARG A 1 196 ? -5.358 -3.075 -7.587 1.00 94.56 196 ARG A N 1
ATOM 1507 C CA . ARG A 1 196 ? -4.436 -2.623 -8.642 1.00 94.56 196 ARG A CA 1
ATOM 1508 C C . ARG A 1 196 ? -2.972 -2.852 -8.266 1.00 94.56 196 ARG A C 1
ATOM 1510 O O . ARG A 1 196 ? -2.191 -3.273 -9.113 1.00 94.56 196 ARG A O 1
ATOM 1517 N N . GLY A 1 197 ? -2.608 -2.588 -7.017 1.00 95.31 197 GLY A N 1
ATOM 1518 C CA . GLY A 1 197 ? -1.256 -2.720 -6.486 1.00 95.31 197 GLY A CA 1
ATOM 1519 C C . GLY A 1 197 ? -0.776 -4.154 -6.493 1.00 95.31 197 GLY A C 1
ATOM 1520 O O . GLY A 1 197 ? 0.311 -4.416 -6.998 1.00 95.31 197 GLY A O 1
ATOM 1521 N N . LEU A 1 198 ? -1.615 -5.092 -6.050 1.00 96.31 198 LEU A N 1
ATOM 1522 C CA . LEU A 1 198 ? -1.317 -6.519 -6.142 1.00 96.31 198 LEU A CA 1
ATOM 1523 C C . LEU A 1 198 ? -1.200 -6.981 -7.597 1.00 96.31 198 LEU A C 1
ATOM 1525 O O . LEU A 1 198 ? -0.288 -7.731 -7.918 1.00 96.31 198 LEU A O 1
ATOM 1529 N N . ALA A 1 199 ? -2.044 -6.482 -8.506 1.00 94.88 199 ALA A N 1
ATOM 1530 C CA . ALA A 1 199 ? -1.924 -6.822 -9.924 1.00 94.88 199 ALA A CA 1
ATOM 1531 C C . ALA A 1 199 ? -0.598 -6.333 -10.544 1.00 94.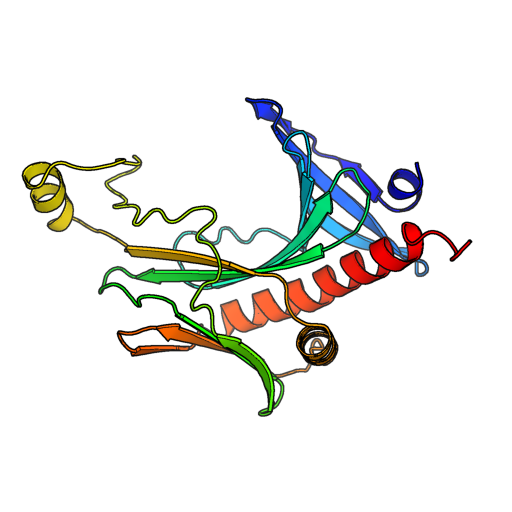88 199 ALA A C 1
ATOM 1533 O O . ALA A 1 199 ? 0.016 -7.056 -11.332 1.00 94.88 199 ALA A O 1
ATOM 1534 N N . ILE A 1 200 ? -0.134 -5.131 -10.177 1.00 94.94 200 ILE A N 1
ATOM 1535 C CA . ILE A 1 200 ? 1.177 -4.602 -10.591 1.00 94.94 200 ILE A CA 1
ATOM 1536 C C . ILE A 1 200 ? 2.308 -5.416 -9.954 1.00 94.94 200 ILE A C 1
ATOM 1538 O O . ILE A 1 200 ? 3.234 -5.819 -10.657 1.00 94.94 200 ILE A O 1
ATOM 1542 N N . TYR A 1 201 ? 2.221 -5.685 -8.651 1.00 95.56 201 TYR A N 1
ATOM 1543 C CA . TYR A 1 201 ? 3.195 -6.478 -7.903 1.00 95.56 201 TYR A CA 1
ATOM 1544 C C . TYR A 1 201 ? 3.372 -7.873 -8.515 1.00 95.56 201 TYR A C 1
ATOM 1546 O O . TYR A 1 201 ? 4.484 -8.231 -8.892 1.00 95.56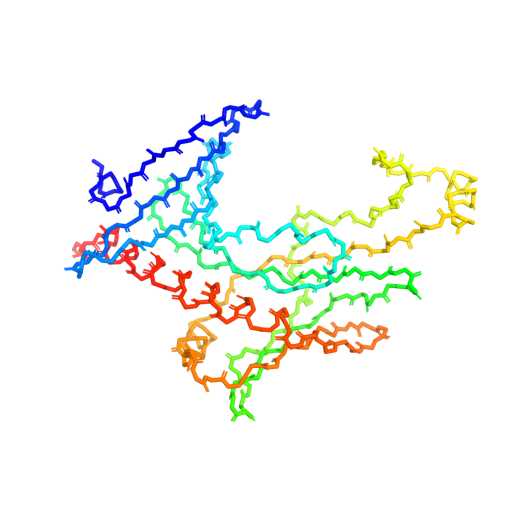 201 TYR A O 1
ATOM 1554 N N . ASP A 1 202 ? 2.278 -8.607 -8.731 1.00 94.44 202 ASP A N 1
ATOM 1555 C CA . ASP A 1 202 ? 2.286 -9.957 -9.307 1.00 94.44 202 ASP A CA 1
ATOM 1556 C C . ASP A 1 202 ? 2.824 -9.961 -10.751 1.00 94.44 202 ASP A C 1
ATOM 1558 O O . ASP A 1 202 ? 3.534 -10.880 -11.174 1.00 94.44 202 ASP A O 1
ATOM 1562 N N . LEU A 1 203 ? 2.500 -8.926 -11.539 1.00 93.44 203 LEU A N 1
ATOM 1563 C CA . LEU A 1 203 ? 3.033 -8.762 -12.892 1.00 93.44 203 LEU A CA 1
ATOM 1564 C C . LEU A 1 203 ? 4.550 -8.555 -12.872 1.00 93.44 203 LEU A C 1
ATOM 1566 O O . LEU A 1 203 ? 5.258 -9.184 -13.667 1.00 93.44 203 LEU A O 1
ATOM 1570 N N . LEU A 1 204 ? 5.042 -7.682 -11.992 1.00 93.25 204 LEU A N 1
ATOM 1571 C CA . LEU A 1 204 ? 6.467 -7.413 -11.834 1.00 93.25 204 LEU A CA 1
ATOM 1572 C C . LEU A 1 204 ? 7.200 -8.645 -11.312 1.00 93.25 204 LEU A C 1
ATOM 1574 O O . LEU A 1 204 ? 8.212 -9.018 -11.902 1.00 93.25 204 LEU A O 1
ATOM 1578 N N . GLU A 1 205 ? 6.663 -9.323 -10.297 1.00 92.38 205 GLU A N 1
ATOM 1579 C CA . GLU A 1 205 ? 7.259 -10.532 -9.729 1.00 92.38 205 GLU A CA 1
ATOM 1580 C C . GLU A 1 205 ? 7.441 -11.583 -10.828 1.00 92.38 205 GLU A C 1
ATOM 1582 O O . GLU A 1 205 ? 8.554 -12.036 -11.081 1.00 92.38 205 GLU A O 1
ATOM 1587 N N . ARG A 1 206 ? 6.386 -11.885 -11.593 1.00 90.62 206 ARG A N 1
ATOM 1588 C CA . ARG A 1 206 ? 6.457 -12.846 -12.704 1.00 90.62 206 ARG A CA 1
ATOM 1589 C C . ARG A 1 206 ? 7.439 -12.436 -13.805 1.00 90.62 206 ARG A C 1
ATOM 1591 O O . ARG A 1 206 ? 8.039 -13.298 -14.439 1.00 90.62 206 ARG A O 1
ATOM 1598 N N . THR A 1 207 ? 7.558 -11.140 -14.088 1.00 90.31 207 THR A N 1
ATOM 1599 C CA . THR A 1 207 ? 8.378 -10.636 -15.205 1.00 90.31 207 THR A CA 1
ATOM 1600 C C . THR A 1 207 ? 9.860 -10.552 -14.851 1.00 90.31 207 THR A C 1
ATOM 1602 O O . THR A 1 207 ? 10.715 -10.714 -15.725 1.00 90.31 207 THR A O 1
ATOM 1605 N N . LEU A 1 208 ? 10.162 -10.244 -13.590 1.00 89.31 208 LEU A N 1
ATOM 1606 C CA . LEU A 1 208 ? 11.507 -9.916 -13.122 1.00 89.31 208 LEU A CA 1
ATOM 1607 C C . LEU A 1 208 ? 12.167 -11.070 -12.366 1.00 89.31 208 LEU A C 1
ATOM 1609 O O . LEU A 1 208 ? 13.398 -11.137 -12.331 1.00 89.31 208 LEU A O 1
ATOM 1613 N N . ARG A 1 209 ? 11.382 -12.011 -11.824 1.00 84.19 209 ARG A N 1
ATOM 1614 C CA . ARG A 1 209 ? 11.908 -13.224 -11.197 1.00 84.19 209 ARG A CA 1
ATOM 1615 C C . ARG A 1 209 ? 12.699 -14.018 -12.231 1.00 84.19 209 ARG A C 1
ATOM 1617 O O . ARG A 1 209 ? 12.159 -14.521 -13.217 1.00 84.19 209 ARG A O 1
ATOM 1624 N N . ARG A 1 210 ? 14.015 -14.101 -12.019 1.00 66.44 210 ARG A N 1
ATOM 1625 C CA . ARG A 1 210 ? 14.889 -14.948 -12.834 1.00 66.44 210 ARG A CA 1
ATOM 1626 C C . ARG A 1 210 ? 14.464 -16.409 -12.639 1.00 66.44 210 ARG A C 1
ATOM 1628 O O . ARG A 1 210 ? 14.107 -16.771 -11.514 1.00 66.44 210 ARG A O 1
ATOM 1635 N N . PRO A 1 211 ? 14.507 -17.252 -13.688 1.00 60.28 211 PRO A N 1
ATOM 1636 C CA . PRO A 1 211 ? 14.424 -18.689 -13.478 1.00 60.28 211 PRO A CA 1
ATOM 1637 C C . PRO A 1 211 ? 15.497 -19.072 -12.456 1.00 60.28 211 PRO A C 1
ATOM 1639 O O . PRO A 1 211 ? 16.619 -18.566 -12.546 1.00 60.28 211 PRO A O 1
ATOM 1642 N N . ALA A 1 212 ? 15.141 -19.898 -11.469 1.00 60.28 212 ALA A N 1
ATOM 1643 C CA . ALA A 1 212 ? 16.139 -20.487 -10.586 1.00 60.28 212 ALA A CA 1
ATOM 1644 C C . ALA A 1 212 ? 17.191 -21.168 -11.476 1.00 60.28 212 ALA A C 1
ATOM 1646 O O . ALA A 1 212 ? 16.822 -21.953 -12.353 1.00 60.28 212 ALA A O 1
ATOM 1647 N N . ALA A 1 213 ? 18.448 -20.746 -11.326 1.00 47.25 213 ALA A N 1
ATOM 1648 C CA . ALA A 1 213 ? 19.578 -21.311 -12.054 1.00 47.25 213 ALA A CA 1
ATOM 1649 C C . ALA A 1 213 ? 19.846 -22.748 -11.598 1.00 47.25 213 ALA A C 1
ATOM 1651 O O . ALA A 1 213 ? 19.627 -23.024 -10.395 1.00 47.25 213 ALA A O 1
#

Organism: NCBI:txid95485

Secondary structure (DSSP, 8-state):
--HHHHEEEEEEEEEETTEEEEEEEEE-TT--EEEEEEEE-SSEEEEEES------S--EEEEEEEEETT--EEEEEEEEEEESS----EEEEEEEETTEEEEEEE-TT---TT-----EETTEE-SS--HHHHHHHHTS-PPEEEE--BPPPHHHHHHHTT--TT--EEEEEEETTEEEEPPHHHHHHHHHHHHHHHHHHHHHHHHH-PPP-

Radius of gyration: 18.58 Å; chains: 1; bounding box: 37×52×45 Å

Sequence (213 aa):
MALAKVMKTSRVKDVGRGTTDFLATFHDLKNTNLDAFARYDGLTYWLTPGARSKQNEESYLHITVALTDDLFPSLMLEPHYRSKQGELLLNHVTVVANGKAVLDRDLVGVQHVNSNVAIMANGGYVRDPTPSQALHAAARLYSVSEFKTFSPTEAEVTGLRSISKSTEVIIKLSGTNGEVTLPARDAKAFQEEVIRGLAIYDLLERTLRRPAA